Protein AF-A0A3A8G9S7-F1 (afdb_monomer)

pLDDT: mean 78.26, std 18.34, range [28.14, 97.19]

Secondary structure (DSSP, 8-state):
-HHHHHHHHHHHHHHHHHHIIIII--TTSSS--HHHHHHHHHHHHHHHHHHHHHHHHH-TTPPBTTB--PPBTTB-HHHHHHHHHHHHHHHHHHHHHHHHHHHHHHHHHHHHHHHHHHH-HHHHHHHHHHHHHHHHHHHHH---TT------HHHHHHS-HHHHHHHHHHHHHHHHHHHHHHTTSS-HHHHHHHHHHHHHHHHHHHHHHHHHHHHHT-TTTTHHHHHHHH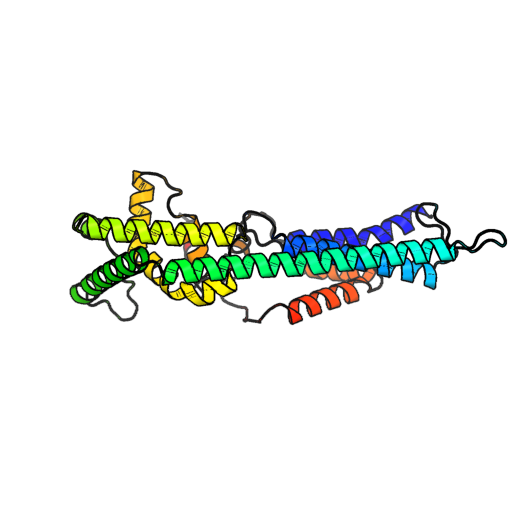HH-TTTTTTBTTHHHHTT-S-------HHHHHHHHHHHHHHTTTHHHHHHHHHHHHHHHH-------B--HHHHHHHHTT--

Solvent-accessible surface area (backbone atoms only — not comparable to full-atom values): 17605 Å² total; per-residue (Å²): 122,68,66,64,60,56,53,61,67,48,48,63,56,55,50,53,51,51,47,41,65,72,67,68,54,55,38,65,32,82,50,84,50,66,57,55,54,44,48,52,52,48,52,54,50,50,50,52,54,50,50,53,52,51,38,61,75,76,38,48,92,52,63,58,94,86,44,66,61,62,67,48,104,88,44,72,42,60,56,58,53,54,51,51,53,51,51,51,53,52,52,47,53,52,49,51,51,51,33,54,48,53,52,52,50,23,44,50,49,32,53,49,53,52,50,52,51,72,70,28,65,68,51,48,55,28,50,53,48,50,52,49,53,51,50,54,53,45,69,74,63,60,65,58,98,87,54,82,69,60,48,47,61,67,61,54,68,71,44,54,70,74,51,49,50,22,52,52,50,51,53,52,51,48,26,50,51,28,48,32,34,28,64,60,54,27,38,56,69,65,48,45,77,73,37,44,68,60,51,52,51,50,49,55,24,41,42,53,46,49,54,51,48,21,73,74,75,39,78,66,58,61,46,47,30,51,54,44,44,62,72,66,40,68,89,56,42,71,38,10,70,69,50,58,52,58,62,35,50,63,92,66,92,64,88,74,49,68,65,58,52,53,49,49,51,53,50,46,23,65,74,47,74,45,52,47,52,53,53,48,48,52,50,50,49,53,46,58,77,70,50,89,88,83,82,90,84,44,75,32,72,71,70,55,57,65,61,67,77,74,74,126

Structure (mmCIF, N/CA/C/O backbone):
data_AF-A0A3A8G9S7-F1
#
_entry.id   AF-A0A3A8G9S7-F1
#
loop_
_atom_site.group_PDB
_atom_site.id
_atom_site.type_symbol
_atom_site.label_atom_id
_atom_site.label_alt_id
_atom_site.label_comp_id
_atom_site.label_asym_id
_atom_site.label_entity_id
_atom_site.label_seq_id
_atom_site.pdbx_PDB_ins_code
_atom_site.Cartn_x
_atom_site.Cartn_y
_atom_site.Cartn_z
_atom_site.occupancy
_atom_site.B_iso_or_equiv
_atom_site.auth_seq_id
_atom_site.auth_comp_id
_atom_site.auth_asym_id
_atom_site.auth_atom_id
_atom_site.pdbx_PDB_model_num
ATOM 1 N N . MET A 1 1 ? 18.990 -15.876 -40.371 1.00 52.88 1 MET A N 1
ATOM 2 C CA . MET A 1 1 ? 19.741 -15.553 -39.131 1.00 52.88 1 MET A CA 1
ATOM 3 C C . MET A 1 1 ? 19.344 -14.226 -38.463 1.00 52.88 1 MET A C 1
ATOM 5 O O . MET A 1 1 ? 19.599 -14.102 -37.273 1.00 52.88 1 MET A O 1
ATOM 9 N N . SER A 1 2 ? 18.710 -13.261 -39.154 1.00 61.75 2 SER A N 1
ATOM 10 C CA . SER A 1 2 ? 18.324 -11.956 -38.566 1.00 61.75 2 SER A CA 1
ATOM 11 C C . SER A 1 2 ? 17.279 -12.060 -37.434 1.00 61.75 2 SER A C 1
ATOM 13 O O . SER A 1 2 ? 17.487 -11.523 -36.351 1.00 61.75 2 SER A O 1
ATOM 15 N N . PHE A 1 3 ? 16.225 -12.866 -37.618 1.00 66.81 3 PHE A N 1
ATOM 16 C CA . PHE A 1 3 ? 15.117 -12.970 -36.655 1.00 66.81 3 PHE A CA 1
ATOM 17 C C . PHE A 1 3 ? 15.523 -13.434 -35.250 1.00 66.81 3 PHE A C 1
ATOM 19 O O . PHE A 1 3 ? 15.037 -12.893 -34.263 1.00 66.81 3 PHE A O 1
ATOM 26 N N . ILE A 1 4 ? 16.450 -14.394 -35.139 1.00 75.00 4 ILE A N 1
ATOM 27 C CA . ILE A 1 4 ? 16.925 -14.899 -33.839 1.00 75.00 4 ILE A CA 1
ATOM 28 C C . ILE A 1 4 ? 17.560 -13.763 -33.024 1.00 75.00 4 ILE A C 1
ATOM 30 O O . ILE A 1 4 ? 17.267 -13.625 -31.841 1.00 75.00 4 ILE A O 1
ATOM 34 N N . LYS A 1 5 ? 18.355 -12.896 -33.666 1.00 71.06 5 LYS A N 1
ATOM 35 C CA . LYS A 1 5 ? 18.983 -11.733 -33.017 1.00 71.06 5 LYS A CA 1
ATOM 36 C C . LYS A 1 5 ? 17.946 -10.707 -32.549 1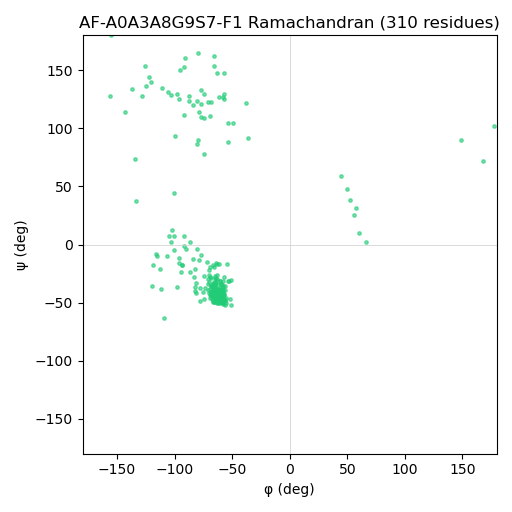.00 71.06 5 LYS A C 1
ATOM 38 O O . LYS A 1 5 ? 18.119 -10.105 -31.495 1.00 71.06 5 LYS A O 1
ATOM 43 N N . THR A 1 6 ? 16.842 -10.551 -33.280 1.00 71.62 6 THR A N 1
ATOM 44 C CA . THR A 1 6 ? 15.716 -9.704 -32.858 1.00 71.62 6 THR A CA 1
ATOM 45 C C . THR A 1 6 ? 15.025 -10.252 -31.606 1.00 71.62 6 THR A C 1
ATOM 47 O O . THR A 1 6 ? 14.702 -9.478 -30.710 1.00 71.62 6 THR A O 1
ATOM 50 N N . TYR A 1 7 ? 14.857 -11.575 -31.484 1.00 76.94 7 TYR A N 1
ATOM 51 C CA . TYR A 1 7 ? 14.274 -12.178 -30.278 1.00 76.94 7 TYR A CA 1
ATOM 52 C C . TYR A 1 7 ? 15.143 -11.979 -29.030 1.00 76.94 7 TYR A C 1
ATOM 54 O O . TYR A 1 7 ? 14.600 -11.754 -27.949 1.00 76.94 7 TYR A O 1
ATOM 62 N N . PHE A 1 8 ? 16.473 -11.972 -29.168 1.00 76.06 8 PHE A N 1
ATOM 63 C CA . PHE A 1 8 ? 17.377 -11.685 -28.047 1.00 76.06 8 PHE A CA 1
ATOM 64 C C . PHE A 1 8 ? 17.166 -10.287 -27.441 1.00 76.06 8 PHE A C 1
ATOM 66 O O . PHE A 1 8 ? 17.297 -10.137 -26.228 1.00 76.06 8 PHE A O 1
ATOM 73 N N . LEU A 1 9 ? 16.758 -9.286 -28.233 1.00 76.50 9 LEU A N 1
ATOM 74 C CA . LEU A 1 9 ? 16.444 -7.946 -27.718 1.00 76.50 9 LEU A CA 1
ATOM 75 C C . LEU A 1 9 ? 15.162 -7.895 -26.882 1.00 76.50 9 LEU A C 1
ATOM 77 O O . LEU A 1 9 ? 15.006 -6.985 -26.076 1.00 76.50 9 LEU A O 1
ATOM 81 N N . ILE A 1 10 ? 14.244 -8.850 -27.050 1.00 81.94 10 ILE A N 1
ATOM 82 C CA . ILE A 1 10 ? 12.955 -8.871 -26.342 1.00 81.94 10 ILE A CA 1
ATOM 83 C C . ILE A 1 10 ? 13.104 -9.485 -24.941 1.00 81.94 10 ILE A C 1
ATOM 85 O O . ILE A 1 10 ? 12.375 -9.125 -24.014 1.00 81.94 10 ILE A O 1
ATOM 89 N N . ILE A 1 11 ? 14.078 -10.379 -24.757 1.00 81.88 11 ILE A N 1
ATOM 90 C CA . ILE A 1 11 ? 14.289 -11.130 -23.511 1.00 81.88 11 ILE A CA 1
ATOM 91 C C . ILE A 1 11 ? 14.455 -10.222 -22.280 1.00 81.88 11 ILE A C 1
ATOM 93 O O . ILE A 1 11 ? 13.770 -10.480 -21.286 1.00 81.88 11 ILE A O 1
ATOM 97 N N . PRO A 1 12 ? 15.263 -9.141 -22.300 1.00 82.56 12 PRO A N 1
ATOM 98 C CA . PRO A 1 12 ? 15.376 -8.233 -21.156 1.00 82.56 12 PRO A CA 1
ATOM 99 C C . PRO A 1 12 ? 14.028 -7.641 -20.722 1.00 82.56 12 PRO A C 1
ATOM 101 O O . PRO A 1 12 ? 13.735 -7.582 -19.528 1.00 82.56 12 PRO A O 1
ATOM 104 N N . TYR A 1 13 ? 13.162 -7.287 -21.677 1.00 87.25 13 TYR A N 1
ATOM 105 C CA . TYR A 1 13 ? 11.836 -6.729 -21.398 1.00 87.25 13 TYR A CA 1
ATOM 106 C C . TYR A 1 13 ? 10.917 -7.753 -20.737 1.00 87.25 13 TYR A C 1
ATOM 108 O O . TYR A 1 13 ? 10.324 -7.459 -19.699 1.00 87.25 13 TYR A O 1
ATOM 116 N N . ILE A 1 14 ? 10.835 -8.968 -21.295 1.00 87.69 14 ILE A N 1
ATOM 117 C CA . ILE A 1 14 ? 10.048 -10.063 -20.706 1.00 87.69 14 ILE A CA 1
ATOM 118 C C . ILE A 1 14 ? 10.535 -10.348 -19.285 1.00 87.69 14 ILE A C 1
ATOM 120 O O . ILE A 1 14 ? 9.724 -10.540 -18.382 1.00 87.69 14 ILE A O 1
ATOM 124 N N . THR A 1 15 ? 11.850 -10.320 -19.070 1.00 83.44 15 THR A N 1
ATOM 125 C CA . THR A 1 15 ? 12.449 -10.638 -17.772 1.00 83.44 15 THR A CA 1
ATOM 126 C C . THR A 1 15 ? 12.130 -9.569 -16.727 1.00 83.44 15 THR A C 1
ATOM 128 O O . THR A 1 15 ? 11.737 -9.908 -15.613 1.00 83.44 15 THR A O 1
ATOM 131 N N . VAL A 1 16 ? 12.212 -8.280 -17.076 1.00 84.50 16 VAL A N 1
ATOM 132 C CA . VAL A 1 16 ? 11.811 -7.183 -16.175 1.00 84.50 16 VAL A CA 1
ATOM 133 C C . VAL A 1 16 ? 10.313 -7.221 -15.874 1.00 84.50 16 VAL A C 1
ATOM 135 O O . VAL A 1 16 ? 9.920 -7.037 -14.722 1.00 84.50 16 VAL A O 1
ATOM 138 N N . ILE A 1 17 ? 9.473 -7.506 -16.872 1.00 88.25 17 ILE A N 1
ATOM 139 C CA . ILE A 1 17 ? 8.027 -7.660 -16.670 1.00 88.25 17 ILE A CA 1
ATOM 140 C C . ILE A 1 17 ? 7.754 -8.832 -15.717 1.00 88.25 17 ILE A C 1
ATOM 142 O O . ILE A 1 17 ? 7.069 -8.653 -14.710 1.00 88.25 17 ILE A O 1
ATOM 146 N N . ALA A 1 18 ? 8.336 -10.005 -15.975 1.00 84.88 18 ALA A N 1
ATOM 147 C CA . ALA A 1 18 ? 8.190 -11.182 -15.122 1.00 84.88 18 ALA A CA 1
ATOM 148 C C . ALA A 1 18 ? 8.674 -10.912 -13.689 1.00 84.88 18 ALA A C 1
ATOM 150 O O . ALA A 1 18 ? 7.965 -11.223 -12.732 1.00 84.88 18 ALA A O 1
ATOM 151 N N . TYR A 1 19 ? 9.831 -10.258 -13.535 1.00 82.69 19 TYR A N 1
ATOM 152 C CA . TYR A 1 19 ? 10.357 -9.841 -12.236 1.00 82.69 19 TYR A CA 1
ATOM 153 C C . TYR A 1 19 ? 9.363 -8.951 -11.486 1.00 82.69 19 TYR A C 1
ATOM 155 O O . TYR A 1 19 ? 9.065 -9.172 -10.313 1.00 82.69 19 TYR A O 1
ATOM 163 N N . PHE A 1 20 ? 8.796 -7.962 -12.167 1.00 82.00 20 PHE A N 1
ATOM 164 C CA . PHE A 1 20 ? 7.878 -7.021 -11.553 1.00 82.00 20 PHE A CA 1
ATOM 165 C C . PHE A 1 20 ? 6.575 -7.689 -11.091 1.00 82.00 20 PHE A C 1
ATOM 167 O O . PHE A 1 20 ? 6.114 -7.442 -9.974 1.00 82.00 20 PHE A O 1
ATOM 174 N N . PHE A 1 21 ? 6.010 -8.576 -11.914 1.00 81.12 21 PHE A N 1
ATOM 175 C CA . PHE A 1 21 ? 4.800 -9.323 -11.569 1.00 81.12 21 PHE A CA 1
ATOM 176 C C . PHE A 1 21 ? 5.025 -10.350 -10.451 1.00 81.12 21 PHE A C 1
ATOM 178 O O . PHE A 1 21 ? 4.138 -10.513 -9.617 1.00 81.12 21 PHE A O 1
ATOM 185 N N . ALA A 1 22 ? 6.191 -11.002 -10.398 1.00 76.56 22 ALA A N 1
ATOM 186 C CA . ALA A 1 22 ? 6.499 -12.015 -9.385 1.00 76.56 22 ALA A CA 1
ATOM 187 C C . ALA A 1 22 ? 6.969 -11.423 -8.038 1.00 76.56 22 ALA A C 1
ATOM 189 O O . ALA A 1 22 ? 6.647 -11.946 -6.964 1.00 76.56 22 ALA A O 1
ATOM 190 N N . TYR A 1 23 ? 7.739 -10.331 -8.070 1.00 72.56 23 TYR A N 1
ATOM 191 C CA . TYR A 1 23 ? 8.428 -9.821 -6.880 1.00 72.56 23 TYR A CA 1
ATOM 192 C C . TYR A 1 23 ? 7.902 -8.481 -6.374 1.00 72.56 23 TYR A C 1
ATOM 194 O O . TYR A 1 23 ? 7.825 -8.306 -5.161 1.00 72.56 23 TYR A O 1
ATOM 202 N N . LYS A 1 24 ? 7.528 -7.545 -7.257 1.00 73.62 24 LYS A N 1
ATOM 203 C CA . LYS A 1 24 ? 7.111 -6.188 -6.848 1.00 73.62 24 LYS A CA 1
ATOM 204 C C . LYS A 1 24 ? 5.609 -6.021 -6.659 1.00 73.62 24 LYS A C 1
ATOM 206 O O . LYS A 1 24 ? 5.187 -5.054 -6.021 1.00 73.62 24 LYS A O 1
ATOM 211 N N . ARG A 1 25 ? 4.802 -6.937 -7.194 1.00 75.44 25 ARG A N 1
ATOM 212 C CA . ARG A 1 25 ? 3.360 -6.953 -6.956 1.00 75.44 25 ARG A CA 1
ATOM 213 C C . ARG A 1 25 ? 3.086 -7.330 -5.499 1.00 75.44 25 ARG A C 1
ATOM 215 O O . ARG A 1 25 ? 3.295 -8.465 -5.085 1.00 75.44 25 ARG A O 1
ATOM 222 N N . ASP A 1 26 ? 2.604 -6.356 -4.742 1.00 77.81 26 ASP A N 1
ATOM 223 C CA . ASP A 1 26 ? 2.080 -6.559 -3.397 1.00 77.81 26 ASP A CA 1
ATOM 224 C C . ASP A 1 26 ? 0.572 -6.805 -3.505 1.00 77.81 26 ASP A C 1
ATOM 226 O O . ASP A 1 26 ? -0.176 -5.906 -3.897 1.00 77.81 26 ASP A O 1
ATOM 230 N N . ASN A 1 27 ? 0.131 -8.029 -3.209 1.00 78.62 27 ASN A N 1
ATOM 231 C CA . ASN A 1 27 ? -1.275 -8.393 -3.369 1.00 78.62 27 ASN A CA 1
ATOM 232 C C . ASN A 1 27 ? -2.172 -7.937 -2.208 1.00 78.62 27 ASN A C 1
ATOM 234 O O . ASN A 1 27 ? -3.394 -8.080 -2.281 1.00 78.62 27 ASN A O 1
ATOM 238 N N . PHE A 1 28 ? -1.610 -7.346 -1.152 1.00 84.00 28 PHE A N 1
ATOM 239 C CA . PHE A 1 28 ? -2.429 -6.625 -0.184 1.00 84.00 28 PHE A CA 1
ATOM 240 C C . PHE A 1 28 ? -3.201 -5.486 -0.858 1.00 84.00 28 PHE A C 1
ATOM 242 O O . PHE A 1 28 ? -4.380 -5.268 -0.558 1.00 84.00 28 PHE A O 1
ATOM 249 N N . PHE A 1 29 ? -2.557 -4.790 -1.799 1.00 85.25 29 PHE A N 1
ATOM 250 C CA . PHE A 1 29 ? -3.205 -3.753 -2.585 1.00 85.25 29 PHE A CA 1
ATOM 251 C C . PHE A 1 29 ? -4.133 -4.383 -3.624 1.00 85.25 29 PHE A C 1
ATOM 253 O O . PHE A 1 29 ? -3.740 -5.256 -4.396 1.00 85.25 29 PHE A O 1
ATOM 260 N N . LEU A 1 30 ? -5.376 -3.903 -3.672 1.00 84.94 30 LEU A N 1
ATOM 261 C CA . LEU A 1 30 ? -6.390 -4.411 -4.604 1.00 84.94 30 LEU A CA 1
ATOM 262 C C . LEU A 1 30 ? -6.069 -4.040 -6.057 1.00 84.94 30 LEU A C 1
ATOM 2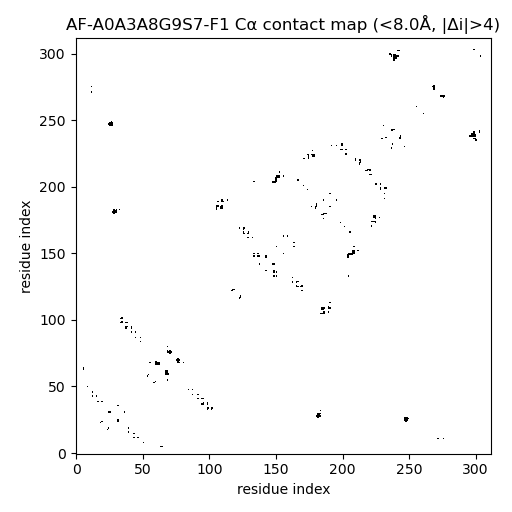64 O O . LEU A 1 30 ? -6.427 -4.757 -6.989 1.00 84.94 30 LEU A O 1
ATOM 268 N N . LYS A 1 31 ? -5.365 -2.921 -6.245 1.00 86.69 31 LYS A N 1
ATOM 269 C CA . LYS A 1 31 ? -4.882 -2.434 -7.535 1.00 86.69 31 LYS A CA 1
ATOM 270 C C . LYS A 1 31 ? -3.367 -2.278 -7.481 1.00 86.69 31 LYS A C 1
ATOM 272 O O . LYS A 1 31 ? -2.817 -1.846 -6.470 1.00 86.69 31 LYS A O 1
ATOM 277 N N . ILE A 1 32 ? -2.693 -2.571 -8.594 1.00 84.31 32 ILE A N 1
ATOM 278 C CA . ILE A 1 32 ? -1.261 -2.287 -8.728 1.00 84.31 32 ILE A CA 1
ATOM 279 C C . ILE A 1 32 ? -1.050 -0.783 -8.522 1.00 84.31 32 ILE A C 1
ATOM 281 O O . ILE A 1 32 ? -1.684 0.039 -9.184 1.00 84.31 32 ILE A O 1
ATOM 285 N N . ARG A 1 33 ? -0.147 -0.432 -7.604 1.00 86.06 33 ARG A N 1
ATOM 286 C CA . ARG A 1 33 ? 0.177 0.959 -7.278 1.00 86.06 33 ARG A CA 1
ATOM 287 C C . ARG A 1 33 ? 0.637 1.706 -8.532 1.00 86.06 33 ARG A C 1
ATOM 289 O O . ARG A 1 33 ? 1.605 1.295 -9.177 1.00 86.06 33 ARG A O 1
ATOM 296 N N . SER A 1 34 ? -0.009 2.827 -8.847 1.00 89.06 34 SER A N 1
ATOM 297 C CA . SER A 1 34 ? 0.290 3.617 -10.052 1.00 89.06 34 SER A CA 1
ATOM 298 C C . SER A 1 34 ? 1.752 4.081 -10.099 1.00 89.06 34 SER A C 1
ATOM 300 O O . SER A 1 34 ? 2.380 4.058 -11.152 1.00 89.06 34 SER A O 1
ATOM 302 N N . SER A 1 35 ? 2.340 4.428 -8.949 1.00 86.56 35 SER A N 1
ATOM 303 C CA . SER A 1 35 ? 3.758 4.814 -8.843 1.00 86.56 35 SER A CA 1
ATOM 304 C C . SER A 1 35 ? 4.724 3.687 -9.226 1.00 86.56 35 SER A C 1
ATOM 306 O O . SER A 1 35 ? 5.824 3.947 -9.720 1.00 86.56 35 SER A O 1
ATOM 308 N N . VAL A 1 36 ? 4.311 2.439 -9.005 1.00 86.81 36 VAL A N 1
ATOM 309 C CA . VAL A 1 36 ? 5.076 1.230 -9.309 1.00 86.81 36 VAL A CA 1
ATOM 310 C C . VAL A 1 36 ? 4.908 0.919 -10.804 1.00 86.81 36 VAL A C 1
ATOM 312 O O . VAL A 1 36 ? 5.903 0.666 -11.477 1.00 86.81 36 VAL A O 1
ATOM 315 N N . GLN A 1 37 ? 3.700 1.054 -11.369 1.00 90.94 37 GLN A N 1
ATOM 316 C CA . GLN A 1 37 ? 3.471 0.935 -12.822 1.00 90.94 37 GLN A CA 1
ATOM 317 C C . GLN A 1 37 ? 4.297 1.945 -13.632 1.00 90.94 37 GLN A C 1
ATOM 319 O O . GLN A 1 37 ? 4.942 1.571 -14.608 1.00 90.94 37 GLN A O 1
ATOM 324 N N . LEU A 1 38 ? 4.333 3.213 -13.209 1.00 90.69 38 LEU A N 1
ATOM 325 C CA . LEU A 1 38 ? 5.152 4.233 -13.871 1.00 90.69 38 LEU A CA 1
ATOM 326 C C . LEU A 1 38 ? 6.650 3.938 -13.750 1.00 90.69 38 LEU A C 1
ATOM 328 O O . LEU A 1 38 ? 7.391 4.186 -14.695 1.00 90.69 38 LEU A O 1
ATOM 332 N N . LEU A 1 39 ? 7.099 3.368 -12.625 1.00 88.88 39 LEU A N 1
ATOM 333 C CA . LEU A 1 39 ? 8.485 2.920 -12.472 1.00 88.88 39 LEU A CA 1
ATOM 334 C C . LEU A 1 39 ? 8.827 1.798 -13.463 1.00 88.88 39 LEU A C 1
ATOM 336 O O . LEU A 1 39 ? 9.890 1.847 -14.074 1.00 88.88 39 LEU A O 1
ATOM 340 N N . LEU A 1 40 ? 7.929 0.825 -13.658 1.00 90.12 40 LEU A N 1
ATOM 341 C CA . LEU A 1 40 ? 8.108 -0.221 -14.667 1.00 90.12 40 LEU A CA 1
ATOM 342 C C . LEU A 1 40 ? 8.272 0.391 -16.062 1.00 90.12 40 LEU A C 1
ATOM 344 O O . LEU A 1 40 ? 9.229 0.065 -16.756 1.00 90.12 40 LEU A O 1
ATOM 348 N N . ILE A 1 41 ? 7.385 1.310 -16.453 1.00 92.88 41 ILE A N 1
ATOM 349 C CA . ILE A 1 41 ? 7.463 1.977 -17.762 1.00 92.88 41 ILE A CA 1
ATOM 350 C C . ILE A 1 41 ? 8.779 2.751 -17.904 1.00 92.88 41 ILE A C 1
ATOM 352 O O . ILE A 1 41 ? 9.426 2.675 -18.944 1.00 92.88 41 ILE A O 1
ATOM 356 N N . LEU A 1 42 ? 9.212 3.447 -16.853 1.00 90.94 42 LEU A N 1
ATOM 357 C CA . LEU A 1 42 ? 10.461 4.207 -16.842 1.00 90.94 42 LEU A CA 1
ATOM 358 C C . LEU A 1 42 ? 11.689 3.295 -17.004 1.00 90.94 42 LEU A C 1
ATOM 360 O O . LEU A 1 42 ? 12.592 3.619 -17.773 1.00 90.94 42 LEU A O 1
ATOM 364 N N . ILE A 1 43 ? 11.695 2.123 -16.361 1.00 88.88 43 ILE A N 1
ATOM 365 C CA . ILE A 1 43 ? 12.747 1.109 -16.536 1.00 88.88 43 ILE A CA 1
ATOM 366 C C . ILE A 1 43 ? 12.719 0.526 -17.959 1.00 88.88 43 ILE A C 1
ATOM 368 O O . ILE A 1 43 ? 13.774 0.380 -18.575 1.00 88.88 43 ILE A O 1
ATOM 372 N N . LEU A 1 44 ? 11.536 0.237 -18.515 1.00 91.06 44 LEU A N 1
ATOM 373 C CA . LEU A 1 44 ? 11.398 -0.258 -19.892 1.00 91.06 44 LEU A CA 1
ATOM 374 C C . LEU A 1 44 ? 11.895 0.774 -20.916 1.00 91.06 44 LEU A C 1
ATOM 376 O O . LEU A 1 44 ? 12.613 0.411 -21.845 1.00 91.06 44 LEU A O 1
ATOM 380 N N . LEU A 1 45 ? 11.577 2.058 -20.728 1.00 91.44 45 LEU A N 1
ATOM 381 C CA . LEU A 1 45 ? 12.091 3.144 -21.568 1.00 91.44 45 LEU A CA 1
ATOM 382 C C . LEU A 1 45 ? 13.604 3.312 -21.428 1.00 91.44 45 LEU A C 1
ATOM 384 O O . LEU A 1 45 ? 14.283 3.472 -22.440 1.00 91.44 45 LEU A O 1
ATOM 388 N N . GLY A 1 46 ? 14.133 3.232 -20.204 1.00 88.44 46 GLY A N 1
ATOM 389 C CA . GLY A 1 46 ? 15.574 3.252 -19.951 1.00 88.44 46 GLY A CA 1
ATOM 390 C C . GLY A 1 46 ? 16.298 2.122 -20.684 1.00 88.44 46 GLY A C 1
ATOM 391 O O . GLY A 1 46 ? 17.287 2.371 -21.366 1.00 88.44 46 GLY A O 1
ATOM 392 N N . MET A 1 47 ? 15.756 0.901 -20.644 1.00 88.44 47 MET A N 1
ATOM 393 C CA . MET A 1 47 ? 16.293 -0.226 -21.414 1.00 88.44 47 MET A CA 1
ATOM 394 C C . MET A 1 47 ? 16.230 0.016 -22.923 1.00 88.44 47 MET A C 1
ATOM 396 O O . MET A 1 47 ? 17.208 -0.253 -23.613 1.00 88.44 47 MET A O 1
ATOM 400 N N . THR A 1 48 ? 15.129 0.562 -23.447 1.00 88.88 48 THR A N 1
ATOM 401 C CA . THR A 1 48 ? 15.029 0.930 -24.872 1.00 88.88 48 THR A CA 1
ATOM 402 C C . THR A 1 48 ? 16.081 1.954 -25.266 1.00 88.88 48 THR A C 1
ATOM 404 O O . THR A 1 48 ? 16.747 1.782 -26.283 1.00 88.88 48 THR A O 1
ATOM 407 N N . PHE A 1 49 ? 16.282 2.978 -24.441 1.00 88.12 49 PHE A N 1
ATOM 408 C CA . PHE A 1 49 ? 17.307 3.987 -24.663 1.00 88.12 49 PHE A CA 1
ATOM 409 C C . PHE A 1 49 ? 18.711 3.364 -24.702 1.00 88.12 49 PHE A C 1
ATOM 411 O O . PHE A 1 49 ? 19.452 3.569 -25.663 1.00 88.12 49 PHE A O 1
ATOM 418 N N . THR A 1 50 ? 19.060 2.534 -23.713 1.00 84.94 50 THR A N 1
ATOM 419 C CA . THR A 1 50 ? 20.353 1.835 -23.669 1.00 84.94 50 THR A CA 1
ATOM 420 C C . THR A 1 50 ? 20.536 0.884 -24.852 1.00 84.94 50 THR A C 1
ATOM 422 O O . THR A 1 50 ? 21.605 0.874 -25.456 1.00 84.94 50 THR A O 1
ATOM 425 N N . ASN A 1 51 ? 19.505 0.128 -25.233 1.00 85.06 51 ASN A N 1
ATOM 426 C CA . ASN A 1 51 ? 19.564 -0.791 -26.370 1.00 85.06 51 ASN A CA 1
ATOM 427 C C . ASN A 1 51 ? 19.828 -0.056 -27.692 1.00 85.06 51 ASN A C 1
ATOM 429 O O . ASN A 1 51 ? 20.627 -0.535 -28.494 1.00 85.06 51 ASN A O 1
ATOM 433 N N . ILE A 1 52 ? 19.220 1.118 -27.908 1.00 84.81 52 ILE A N 1
ATOM 434 C CA . ILE A 1 52 ? 19.483 1.941 -29.102 1.00 84.81 52 ILE A CA 1
ATOM 435 C C . ILE A 1 52 ? 20.945 2.408 -29.129 1.00 84.81 52 ILE A C 1
ATOM 437 O O . ILE A 1 52 ? 21.588 2.347 -30.177 1.00 84.81 52 ILE A O 1
ATOM 441 N N . LEU A 1 53 ? 21.496 2.831 -27.987 1.00 84.56 53 LEU A N 1
ATOM 442 C CA . LEU A 1 53 ? 22.901 3.246 -27.900 1.00 84.56 53 LEU A CA 1
ATOM 443 C C . LEU A 1 53 ? 23.868 2.087 -28.163 1.00 84.56 53 LEU A C 1
ATOM 445 O O . LEU A 1 53 ? 24.826 2.249 -28.915 1.00 84.56 53 LEU A O 1
ATOM 449 N N . VAL A 1 54 ? 23.603 0.912 -27.586 1.00 83.44 54 VAL A N 1
ATOM 450 C CA . VAL A 1 54 ? 24.408 -0.299 -27.814 1.00 83.44 54 VAL A CA 1
ATOM 451 C C . VAL A 1 54 ? 24.339 -0.729 -29.279 1.00 83.44 54 VAL A C 1
ATOM 453 O O . VAL A 1 54 ? 25.370 -1.058 -29.864 1.00 83.44 54 VAL A O 1
ATOM 456 N N . TRP A 1 55 ? 23.152 -0.680 -29.893 1.00 81.62 55 TRP A N 1
ATOM 457 C CA . TRP A 1 55 ? 22.991 -0.959 -31.318 1.00 81.62 55 TRP A CA 1
ATOM 458 C C . TRP A 1 55 ? 23.854 -0.015 -32.159 1.00 81.62 55 TRP A C 1
ATOM 460 O O . TRP A 1 55 ? 24.656 -0.491 -32.963 1.00 81.62 55 TRP A O 1
ATOM 470 N N . LYS A 1 56 ? 23.775 1.300 -31.919 1.00 82.56 56 LYS A N 1
ATOM 471 C CA . LYS A 1 56 ? 24.586 2.280 -32.653 1.00 82.56 56 LYS A CA 1
ATOM 472 C C . LYS A 1 56 ? 26.092 2.071 -32.456 1.00 82.56 56 LYS A C 1
ATOM 474 O O . LYS A 1 56 ? 26.838 2.263 -33.407 1.00 82.56 56 LYS A O 1
ATOM 479 N N . ALA A 1 57 ? 26.535 1.704 -31.254 1.00 82.56 57 ALA A N 1
ATOM 480 C CA . ALA A 1 57 ? 27.957 1.594 -30.927 1.00 82.56 57 ALA A CA 1
ATOM 481 C C . ALA A 1 57 ? 28.627 0.317 -31.465 1.00 82.56 57 ALA A C 1
ATOM 483 O O . ALA A 1 57 ? 29.785 0.370 -31.868 1.00 82.56 57 ALA A O 1
ATOM 484 N N . PHE A 1 58 ? 27.929 -0.823 -31.450 1.00 81.69 58 PHE A N 1
ATOM 485 C CA . PHE A 1 58 ? 28.545 -2.134 -31.715 1.00 81.69 58 PHE A CA 1
ATOM 486 C C . PHE A 1 58 ? 27.982 -2.867 -32.934 1.00 81.69 58 PHE A C 1
ATOM 488 O O . PHE A 1 58 ? 28.606 -3.806 -33.422 1.00 81.69 58 PHE A O 1
ATOM 495 N N . PHE A 1 59 ? 26.799 -2.483 -33.418 1.00 80.31 59 PHE A N 1
ATOM 496 C CA . PHE A 1 59 ? 26.055 -3.245 -34.423 1.00 80.31 59 PHE A CA 1
ATOM 497 C C . PHE A 1 59 ? 25.536 -2.347 -35.556 1.00 80.31 59 PHE A C 1
ATOM 499 O O . PHE A 1 59 ? 24.438 -2.564 -36.063 1.00 80.31 59 PHE A O 1
ATOM 506 N N . GLU A 1 60 ? 26.322 -1.346 -35.958 1.00 76.31 60 GLU A N 1
ATOM 507 C CA . GLU A 1 60 ? 25.945 -0.373 -36.994 1.00 76.31 60 GLU A CA 1
ATOM 508 C C . GLU A 1 60 ? 25.599 -1.022 -38.345 1.00 76.31 60 GLU A C 1
ATOM 510 O O . GLU A 1 60 ? 24.721 -0.541 -39.051 1.00 76.31 60 GLU A O 1
ATOM 515 N N . GLU A 1 61 ? 26.230 -2.150 -38.676 1.00 78.88 61 GLU A N 1
ATOM 516 C CA . GLU A 1 61 ? 25.983 -2.909 -39.911 1.00 78.88 61 GLU A CA 1
ATOM 517 C C . GLU A 1 61 ? 24.689 -3.742 -39.884 1.00 78.88 61 GLU A C 1
ATOM 519 O O . GLU A 1 61 ? 24.291 -4.320 -40.896 1.00 78.88 61 GLU A O 1
ATOM 524 N N . TYR A 1 62 ? 24.027 -3.848 -38.729 1.00 77.19 62 TYR A N 1
ATOM 525 C CA . TYR A 1 62 ? 22.824 -4.658 -38.579 1.00 77.19 62 TYR A CA 1
ATOM 526 C C . TYR A 1 62 ? 21.560 -3.818 -38.692 1.00 77.19 62 TYR A C 1
ATOM 528 O O . TYR A 1 62 ? 21.356 -2.859 -37.950 1.00 77.19 62 TYR A O 1
ATOM 536 N N . THR A 1 63 ? 20.642 -4.274 -39.540 1.00 73.19 63 THR A N 1
ATOM 537 C CA . THR A 1 63 ? 19.283 -3.740 -39.605 1.00 73.19 63 THR A CA 1
ATOM 538 C C . THR A 1 63 ? 18.402 -4.400 -38.545 1.00 73.19 63 THR A C 1
ATOM 540 O O . THR A 1 63 ? 18.189 -5.617 -38.590 1.00 73.19 63 THR A O 1
ATOM 543 N N . PHE A 1 64 ? 17.839 -3.624 -37.621 1.00 69.44 64 PHE A N 1
ATOM 544 C CA . PHE A 1 64 ? 16.834 -4.113 -36.673 1.00 69.44 64 PHE A CA 1
ATOM 545 C C . PHE A 1 64 ? 15.446 -3.648 -37.100 1.00 69.44 64 PHE A C 1
ATOM 547 O O . PHE A 1 64 ? 15.240 -2.468 -37.346 1.00 69.44 64 PHE A O 1
ATOM 554 N N . LEU A 1 65 ? 14.478 -4.572 -37.187 1.00 66.88 65 LEU A N 1
ATOM 555 C CA . LEU A 1 65 ? 13.100 -4.269 -37.614 1.00 66.88 65 LEU A CA 1
ATOM 556 C C . LEU A 1 65 ? 13.035 -3.503 -38.954 1.00 66.88 65 LEU A C 1
ATOM 558 O O . LEU A 1 65 ? 12.227 -2.593 -39.107 1.00 66.88 65 LEU A O 1
ATOM 562 N N . ASN A 1 66 ? 13.905 -3.849 -39.912 1.00 66.94 66 ASN A N 1
ATOM 563 C CA . ASN A 1 66 ? 14.091 -3.128 -41.184 1.00 66.94 66 ASN A CA 1
ATOM 564 C C . ASN A 1 66 ? 14.530 -1.655 -41.060 1.00 66.94 66 ASN A C 1
ATOM 566 O O . ASN A 1 66 ? 14.588 -0.956 -42.070 1.00 66.94 66 ASN A O 1
ATOM 570 N N . PHE A 1 67 ? 14.898 -1.185 -39.868 1.00 70.50 67 PHE A N 1
ATOM 571 C CA . PHE A 1 67 ? 15.591 0.084 -39.703 1.00 70.50 67 PHE A CA 1
ATOM 572 C C . PHE A 1 67 ? 17.095 -0.125 -39.828 1.00 70.50 67 PHE A C 1
ATOM 574 O O . PHE A 1 67 ? 17.680 -0.972 -39.155 1.00 70.50 67 PHE A O 1
ATOM 581 N N . ASP A 1 68 ? 17.704 0.671 -40.697 1.00 71.12 68 ASP A N 1
ATOM 582 C CA . ASP A 1 68 ? 19.141 0.730 -40.922 1.00 71.12 68 ASP A CA 1
ATOM 583 C C . ASP A 1 68 ? 19.683 2.069 -40.409 1.00 71.12 68 ASP A C 1
ATOM 585 O O . ASP A 1 68 ? 19.090 3.123 -40.657 1.00 71.12 68 ASP A O 1
ATOM 589 N N . ILE A 1 69 ? 20.799 2.010 -39.688 1.00 69.75 69 ILE A N 1
ATOM 590 C CA . ILE A 1 69 ? 21.466 3.155 -39.065 1.00 69.75 69 ILE A CA 1
ATOM 591 C C . ILE A 1 69 ? 22.600 3.699 -39.948 1.00 69.75 69 ILE A C 1
ATOM 593 O O . ILE A 1 69 ? 23.079 4.809 -39.691 1.00 69.75 69 ILE A O 1
ATOM 597 N N . GLN A 1 70 ? 23.009 2.979 -40.999 1.00 68.31 70 GLN A N 1
ATOM 598 C CA . GLN A 1 70 ? 24.075 3.441 -41.880 1.00 68.31 70 GLN A CA 1
ATOM 599 C C . GLN A 1 70 ? 23.692 4.754 -42.566 1.00 68.31 70 GLN A C 1
ATOM 601 O O . GLN A 1 70 ? 22.637 4.885 -43.201 1.00 68.31 70 GLN A O 1
ATOM 606 N N . ASN A 1 71 ? 24.573 5.745 -42.427 1.00 66.31 71 ASN A N 1
ATOM 607 C CA . ASN A 1 71 ? 24.475 6.979 -43.190 1.00 66.31 71 ASN A CA 1
ATOM 608 C C . ASN A 1 71 ? 24.768 6.643 -44.656 1.00 66.31 71 ASN A C 1
ATOM 610 O O . ASN A 1 71 ? 25.821 6.100 -44.974 1.00 66.31 71 ASN A O 1
ATOM 614 N N . THR A 1 72 ? 23.829 6.957 -45.540 1.00 63.66 72 THR A N 1
ATOM 615 C CA . THR A 1 72 ? 24.048 6.904 -46.990 1.00 63.66 72 THR A CA 1
ATOM 616 C C . THR A 1 72 ? 24.435 8.308 -47.451 1.00 63.66 72 THR A C 1
ATOM 618 O O . THR A 1 72 ? 23.952 9.277 -46.865 1.00 63.66 72 THR A O 1
ATOM 621 N N . ASP A 1 73 ? 25.242 8.444 -48.508 1.00 57.47 73 ASP A N 1
ATOM 622 C CA . ASP A 1 73 ? 25.749 9.743 -49.004 1.00 57.47 73 ASP A CA 1
ATOM 623 C C . ASP A 1 73 ? 24.649 10.785 -49.309 1.00 57.47 73 ASP A C 1
ATOM 625 O O . ASP A 1 73 ? 24.916 11.981 -49.388 1.00 57.47 73 ASP A O 1
ATOM 629 N N . THR A 1 74 ? 23.390 10.351 -49.441 1.00 57.31 74 THR A N 1
ATOM 630 C CA . THR A 1 74 ? 22.219 11.201 -49.698 1.00 57.31 74 THR A CA 1
ATOM 631 C C . THR A 1 74 ? 21.282 11.397 -48.497 1.00 57.31 74 THR A C 1
ATOM 633 O O . THR A 1 74 ? 20.379 12.231 -48.579 1.00 57.31 74 THR A O 1
ATOM 636 N N . GLN A 1 75 ? 21.446 10.668 -47.382 1.00 58.00 75 GLN A N 1
ATOM 637 C CA . GLN A 1 75 ? 20.541 10.734 -46.222 1.00 58.00 75 GLN A CA 1
ATOM 638 C C . GLN A 1 75 ? 21.279 10.605 -44.878 1.00 58.00 75 GLN A C 1
ATOM 640 O O . GLN A 1 75 ? 21.754 9.532 -44.499 1.00 58.00 75 GLN A O 1
ATOM 645 N N . PHE A 1 76 ? 21.270 11.687 -44.091 1.00 58.88 76 PHE A N 1
ATOM 646 C CA . PHE A 1 76 ? 21.746 11.702 -42.702 1.00 58.88 76 PHE A CA 1
ATOM 647 C C . PHE A 1 76 ? 20.744 11.011 -41.759 1.00 58.88 76 PHE A C 1
ATOM 649 O O . PHE A 1 76 ? 20.002 11.662 -41.018 1.00 58.88 76 PHE A O 1
ATOM 656 N N . LYS A 1 77 ? 20.729 9.672 -41.745 1.00 66.12 77 LYS A N 1
ATOM 657 C CA . LYS A 1 77 ? 19.890 8.867 -40.829 1.00 66.12 77 LYS A CA 1
ATOM 658 C C . LYS A 1 77 ? 20.251 9.062 -39.347 1.00 66.12 77 LYS A C 1
ATOM 660 O O . LYS A 1 77 ? 19.436 8.786 -38.467 1.00 66.12 77 LYS A O 1
ATOM 665 N N . THR A 1 78 ? 21.425 9.631 -39.064 1.00 69.50 78 THR A N 1
ATOM 666 C CA . THR A 1 78 ? 21.842 10.051 -37.712 1.00 69.50 78 THR A CA 1
ATOM 667 C C . THR A 1 78 ? 20.875 11.069 -37.090 1.00 69.50 78 THR A C 1
ATOM 669 O O . THR A 1 78 ? 20.594 10.985 -35.895 1.00 69.50 78 THR A O 1
ATOM 672 N N . THR A 1 79 ? 20.287 11.973 -37.884 1.00 74.88 79 THR A N 1
ATOM 673 C CA . THR A 1 79 ? 19.310 12.954 -37.383 1.00 74.88 79 THR A CA 1
ATOM 674 C C . THR A 1 79 ? 18.056 12.269 -36.846 1.00 74.88 79 THR A C 1
ATOM 676 O O . THR A 1 79 ? 17.602 12.602 -35.757 1.00 74.88 79 THR A O 1
ATOM 679 N N . ALA A 1 80 ? 17.539 11.257 -37.551 1.00 78.50 80 ALA A N 1
ATOM 680 C CA . ALA A 1 80 ? 16.347 10.522 -37.130 1.00 78.50 80 ALA A CA 1
ATOM 681 C C . ALA A 1 80 ? 16.564 9.770 -35.805 1.00 78.50 80 ALA A C 1
ATOM 683 O O . ALA A 1 80 ? 15.689 9.777 -34.938 1.00 78.50 80 ALA A O 1
ATOM 684 N N . LEU A 1 81 ? 17.748 9.176 -35.614 1.00 81.56 81 LEU A N 1
ATOM 685 C CA . LEU A 1 81 ? 18.116 8.510 -34.363 1.00 81.56 81 LEU A CA 1
ATOM 686 C C . LEU A 1 81 ? 18.201 9.507 -33.203 1.00 81.56 81 LEU A C 1
ATOM 688 O O . LEU A 1 81 ? 17.634 9.261 -32.139 1.00 81.56 81 LEU A O 1
ATOM 692 N N . VAL A 1 82 ? 18.864 10.648 -33.409 1.00 84.12 82 VAL A N 1
ATOM 693 C CA . VAL A 1 82 ? 18.960 11.704 -32.389 1.00 84.12 82 VAL A CA 1
ATOM 694 C C . VAL A 1 82 ? 17.573 12.243 -32.034 1.00 84.12 82 VAL A C 1
ATOM 696 O O . VAL A 1 82 ? 17.266 12.399 -30.853 1.00 84.12 82 VAL A O 1
ATOM 699 N N . THR A 1 83 ? 16.697 12.454 -33.021 1.00 87.06 83 THR A N 1
ATOM 700 C CA . THR A 1 83 ? 15.303 12.856 -32.785 1.00 87.06 83 THR A CA 1
ATOM 701 C C . THR A 1 83 ? 14.536 11.808 -31.976 1.00 87.06 83 THR A C 1
ATOM 703 O O . THR A 1 83 ? 13.821 12.170 -31.041 1.00 87.06 83 THR A O 1
ATOM 706 N N . ALA A 1 84 ? 14.706 10.515 -32.269 1.00 86.38 84 ALA A N 1
ATOM 707 C CA . ALA A 1 84 ? 14.072 9.442 -31.503 1.00 86.38 84 ALA A CA 1
ATOM 708 C C . ALA A 1 84 ? 14.568 9.399 -30.047 1.00 86.38 84 ALA A C 1
ATOM 710 O O . ALA A 1 84 ? 13.760 9.306 -29.123 1.00 86.38 84 ALA A O 1
ATOM 711 N N . LEU A 1 85 ? 15.880 9.531 -29.821 1.00 89.06 85 LEU A N 1
ATOM 712 C CA . LEU A 1 85 ? 16.453 9.599 -28.473 1.00 89.06 85 LEU A CA 1
ATOM 713 C C . LEU A 1 85 ? 15.951 10.825 -27.700 1.00 89.06 85 LEU A C 1
ATOM 715 O O . LEU A 1 85 ? 15.602 10.702 -26.525 1.00 89.06 85 LEU A O 1
ATOM 719 N N . ALA A 1 86 ? 15.857 11.983 -28.357 1.00 91.94 86 ALA A N 1
ATOM 720 C CA . ALA A 1 86 ? 15.307 13.196 -27.760 1.00 91.94 86 ALA A CA 1
ATOM 721 C C . ALA A 1 86 ? 13.829 13.020 -27.367 1.00 91.94 86 ALA A C 1
ATOM 723 O O . ALA A 1 86 ? 13.433 13.403 -26.265 1.00 91.94 86 ALA A O 1
ATOM 724 N N . ALA A 1 87 ? 13.024 12.378 -28.220 1.00 93.38 87 ALA A N 1
ATOM 725 C CA . ALA A 1 87 ? 11.628 12.069 -27.919 1.00 93.38 87 ALA A CA 1
ATOM 726 C C . ALA A 1 87 ? 11.493 11.114 -26.718 1.00 93.38 87 ALA A C 1
ATOM 728 O O . ALA A 1 87 ? 10.684 11.361 -25.822 1.00 93.38 87 ALA A O 1
ATOM 729 N N . ILE A 1 88 ? 12.320 10.062 -26.647 1.00 92.56 88 ILE A N 1
ATOM 730 C CA . ILE A 1 88 ? 12.348 9.133 -25.505 1.00 92.56 88 ILE A CA 1
ATOM 731 C C . ILE A 1 88 ? 12.725 9.872 -24.216 1.00 92.56 88 ILE A C 1
ATOM 733 O O . ILE A 1 88 ? 12.068 9.683 -23.193 1.00 92.56 88 ILE A O 1
ATOM 737 N N . ALA A 1 89 ? 13.738 10.742 -24.261 1.00 91.69 89 ALA A N 1
ATOM 738 C CA . ALA A 1 89 ? 14.164 11.533 -23.108 1.00 91.69 89 ALA A CA 1
ATOM 739 C C . ALA A 1 89 ? 13.058 12.485 -22.611 1.00 91.69 89 ALA A C 1
ATOM 741 O O . ALA A 1 89 ? 12.837 12.598 -21.403 1.00 91.69 89 ALA A O 1
ATOM 742 N N . ALA A 1 90 ? 12.311 13.115 -23.523 1.00 95.56 90 ALA A N 1
ATOM 743 C CA . ALA A 1 90 ? 11.172 13.960 -23.167 1.00 95.56 90 ALA A CA 1
ATOM 744 C C . ALA A 1 90 ? 10.059 13.157 -22.467 1.00 95.56 90 ALA A C 1
ATOM 746 O O . ALA A 1 90 ? 9.579 13.551 -21.400 1.00 95.56 90 ALA A O 1
ATOM 747 N N . VAL A 1 91 ? 9.693 11.992 -23.017 1.00 95.62 91 VAL A N 1
ATOM 748 C CA . VAL A 1 91 ? 8.699 11.088 -22.410 1.00 95.62 91 VAL A CA 1
ATOM 749 C C . VAL A 1 91 ? 9.176 10.585 -21.044 1.00 95.62 91 VAL A C 1
ATOM 751 O O . VAL A 1 91 ? 8.389 10.528 -20.099 1.00 95.62 91 VAL A O 1
ATOM 754 N N . PHE A 1 92 ? 10.467 10.279 -20.904 1.00 92.88 92 PHE A N 1
ATOM 755 C CA . PHE A 1 92 ? 11.072 9.875 -19.635 1.00 92.88 92 PHE A CA 1
ATOM 756 C C . PHE A 1 92 ? 10.904 10.958 -18.561 1.00 92.88 92 PHE A C 1
ATOM 758 O O . PHE A 1 92 ? 10.446 10.662 -17.455 1.00 92.88 92 PHE A O 1
ATOM 765 N N . GLY A 1 93 ? 11.204 12.219 -18.895 1.00 91.62 93 GLY A N 1
ATOM 766 C CA . GLY A 1 93 ? 11.011 13.356 -17.991 1.00 91.62 93 GLY A CA 1
ATOM 767 C C . GLY A 1 93 ? 9.550 13.536 -17.567 1.00 91.62 93 GLY A C 1
ATOM 768 O O . GLY A 1 93 ? 9.260 13.744 -16.385 1.00 91.62 93 GLY A O 1
ATOM 769 N N . TRP A 1 94 ? 8.610 13.380 -18.502 1.00 96.81 94 TRP A N 1
ATOM 770 C CA . TRP A 1 94 ? 7.179 13.483 -18.208 1.00 96.81 94 TRP A CA 1
ATOM 771 C C . TRP A 1 94 ? 6.665 12.352 -17.304 1.00 96.81 94 TRP A C 1
ATOM 773 O O . TRP A 1 94 ? 5.923 12.591 -16.350 1.00 96.81 94 TRP A O 1
ATOM 783 N N . ILE A 1 95 ? 7.101 11.114 -17.539 1.00 94.69 95 ILE A N 1
ATOM 784 C CA . ILE A 1 95 ? 6.722 9.964 -16.705 1.00 94.69 95 ILE A CA 1
ATOM 785 C C . ILE A 1 95 ? 7.332 10.078 -15.307 1.00 94.69 95 ILE A C 1
ATOM 787 O O . ILE A 1 95 ? 6.656 9.805 -14.312 1.00 94.69 95 ILE A O 1
ATOM 791 N N . PHE A 1 96 ? 8.590 10.513 -15.214 1.00 92.94 96 PHE A N 1
ATOM 792 C CA . PHE A 1 96 ? 9.261 10.726 -13.936 1.00 92.94 96 PHE A CA 1
ATOM 793 C C . PHE A 1 96 ? 8.535 11.776 -13.086 1.00 92.94 96 PHE A C 1
ATOM 795 O O . PHE A 1 96 ? 8.197 11.513 -11.930 1.00 92.94 96 PHE A O 1
ATOM 802 N N . THR A 1 97 ? 8.235 12.939 -13.670 1.00 94.12 97 THR A N 1
ATOM 803 C CA . THR A 1 97 ? 7.499 14.013 -12.983 1.00 94.12 97 THR A CA 1
ATOM 804 C C . THR A 1 97 ? 6.088 13.571 -12.589 1.00 94.12 97 THR A C 1
ATOM 806 O O . THR A 1 97 ? 5.695 13.766 -11.438 1.00 94.12 97 THR A O 1
ATOM 809 N N . SER A 1 98 ? 5.373 12.862 -13.47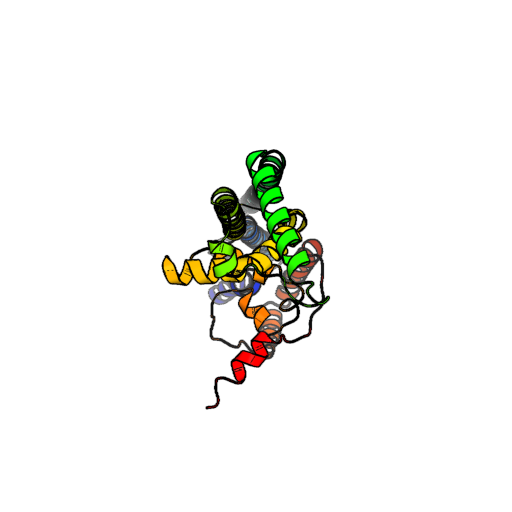0 1.00 95.31 98 SER A N 1
ATOM 810 C CA . SER A 1 98 ? 4.056 12.276 -13.168 1.00 95.31 98 SER A CA 1
ATOM 811 C C . SER A 1 98 ? 4.108 11.294 -11.991 1.00 95.31 98 SER A C 1
ATOM 813 O O . SER A 1 98 ? 3.233 11.299 -11.124 1.00 95.31 98 SER A O 1
ATOM 815 N N . ARG A 1 99 ? 5.159 10.466 -11.901 1.00 93.00 99 ARG A N 1
ATOM 816 C CA . ARG A 1 99 ? 5.355 9.542 -10.773 1.00 93.00 99 ARG A CA 1
ATOM 817 C C . ARG A 1 99 ? 5.537 10.293 -9.458 1.00 93.00 99 ARG A C 1
ATOM 819 O O . ARG A 1 99 ? 4.907 9.927 -8.465 1.00 93.00 99 ARG A O 1
ATOM 826 N N . VAL A 1 100 ? 6.396 11.312 -9.445 1.00 91.38 100 VAL A N 1
ATOM 827 C CA . VAL A 1 100 ? 6.631 12.150 -8.258 1.00 91.38 100 VAL A CA 1
ATOM 828 C C . VAL A 1 100 ? 5.335 12.838 -7.827 1.00 91.38 100 VAL A C 1
ATOM 830 O O . VAL A 1 100 ? 5.000 12.821 -6.644 1.00 91.38 100 VAL A O 1
ATOM 833 N N . GLN A 1 101 ? 4.563 13.362 -8.782 1.00 94.56 101 GLN A N 1
ATOM 834 C CA . GLN A 1 101 ? 3.275 13.993 -8.512 1.00 94.56 101 GLN A CA 1
ATOM 835 C C . GLN A 1 101 ? 2.289 13.025 -7.848 1.00 94.56 101 GLN A C 1
ATOM 837 O O . GLN A 1 101 ? 1.733 13.367 -6.812 1.00 94.56 101 GLN A O 1
ATOM 842 N N . ILE A 1 102 ? 2.120 11.805 -8.372 1.00 91.81 102 ILE A N 1
ATOM 843 C CA . ILE A 1 102 ? 1.213 10.806 -7.780 1.00 91.81 102 ILE A CA 1
ATOM 844 C C . ILE A 1 102 ? 1.604 10.481 -6.334 1.00 91.81 102 ILE A C 1
ATOM 846 O O . ILE A 1 102 ? 0.735 10.438 -5.465 1.00 91.81 102 ILE A O 1
ATOM 850 N N . ILE A 1 103 ? 2.896 10.268 -6.063 1.00 89.50 103 ILE A N 1
ATOM 851 C CA . ILE A 1 103 ? 3.383 9.981 -4.703 1.00 89.50 103 ILE A CA 1
ATOM 852 C C . ILE A 1 103 ? 3.056 11.151 -3.768 1.00 89.50 103 ILE A C 1
ATOM 854 O O . ILE A 1 103 ? 2.499 10.950 -2.689 1.00 89.50 103 ILE A O 1
ATOM 858 N N . ASN A 1 104 ? 3.337 12.379 -4.205 1.00 90.94 104 ASN A N 1
ATOM 859 C CA . ASN A 1 104 ? 3.058 13.578 -3.420 1.00 90.94 104 ASN A CA 1
ATOM 860 C C . ASN A 1 104 ? 1.557 13.781 -3.184 1.00 90.94 104 ASN A C 1
ATOM 862 O O . ASN A 1 104 ? 1.167 14.148 -2.078 1.00 90.94 104 ASN A O 1
ATOM 866 N N . THR A 1 105 ? 0.708 13.504 -4.176 1.00 95.69 105 THR A N 1
ATOM 867 C CA . THR A 1 105 ? -0.752 13.579 -4.037 1.00 95.69 105 THR A CA 1
ATOM 868 C C . THR A 1 105 ? -1.268 12.571 -3.014 1.00 95.69 105 THR A C 1
ATOM 870 O O . THR A 1 105 ? -2.036 12.955 -2.135 1.00 95.69 105 THR A O 1
ATOM 873 N N . VAL A 1 106 ? -0.819 11.311 -3.064 1.00 93.31 106 VAL A N 1
ATOM 874 C CA . VAL A 1 106 ? -1.220 10.284 -2.082 1.00 93.31 106 VAL A CA 1
ATOM 875 C C . VAL A 1 106 ? -0.770 10.679 -0.674 1.00 93.31 106 VAL A C 1
ATOM 877 O O . VAL A 1 106 ? -1.562 10.628 0.270 1.00 93.31 106 VAL A O 1
ATOM 880 N N . ARG A 1 107 ? 0.472 11.154 -0.523 1.00 93.00 107 ARG A N 1
ATOM 881 C CA . ARG A 1 107 ? 0.993 11.628 0.765 1.00 93.00 107 ARG A CA 1
ATOM 882 C C . ARG A 1 107 ? 0.215 12.835 1.290 1.00 93.00 107 ARG A C 1
ATOM 884 O O . ARG A 1 107 ? -0.149 12.860 2.461 1.00 93.00 107 ARG A O 1
ATOM 891 N N . SER A 1 108 ? -0.079 13.811 0.434 1.00 94.44 108 SER A N 1
ATOM 892 C CA . SER A 1 108 ? -0.853 15.006 0.788 1.00 94.44 108 SER A CA 1
ATOM 893 C C . SER A 1 108 ? -2.278 14.655 1.222 1.00 94.44 108 SER A C 1
ATOM 895 O O . SER A 1 108 ? -2.709 15.089 2.290 1.00 94.44 108 SER A O 1
ATOM 897 N N . HIS A 1 109 ? -2.971 13.798 0.467 1.00 94.62 109 HIS A N 1
ATOM 898 C CA . HIS A 1 109 ? -4.300 13.305 0.829 1.00 94.62 109 HIS A CA 1
ATOM 899 C C . HIS A 1 109 ? -4.282 12.570 2.179 1.00 94.62 109 HIS A C 1
ATOM 901 O O . HIS A 1 109 ? -5.147 12.777 3.026 1.00 94.62 109 HIS A O 1
ATOM 907 N N . SER A 1 110 ? -3.240 11.777 2.431 1.00 94.81 110 SER A N 1
ATOM 908 C CA . SER A 1 110 ? -3.058 11.083 3.710 1.00 94.81 110 SER A CA 1
ATOM 909 C C . SER A 1 110 ? -2.882 12.050 4.875 1.00 94.81 110 SER A C 1
ATOM 911 O O . SER A 1 110 ? -3.561 11.909 5.888 1.00 94.81 110 SER A O 1
ATOM 913 N N . VAL A 1 111 ? -2.037 13.076 4.720 1.00 93.88 111 VAL A N 1
ATOM 914 C CA . VAL A 1 111 ? -1.891 14.153 5.714 1.00 93.88 111 VAL A CA 1
ATOM 915 C C . VAL A 1 111 ? -3.227 14.852 5.956 1.00 93.88 111 VAL A C 1
ATOM 917 O O . VAL A 1 111 ? -3.570 15.118 7.104 1.00 93.88 111 VAL A O 1
ATOM 920 N N . GLN A 1 112 ? -4.003 15.120 4.906 1.00 94.81 112 GLN A N 1
ATOM 921 C CA . GLN A 1 112 ? -5.315 15.746 5.043 1.00 94.81 112 GLN A CA 1
ATOM 922 C C . GLN A 1 112 ? -6.280 14.870 5.852 1.00 94.81 112 GLN A C 1
ATOM 924 O O . GLN A 1 112 ? -6.946 15.378 6.751 1.00 94.81 112 GLN A O 1
ATOM 929 N N . VAL A 1 113 ? -6.323 13.558 5.599 1.00 93.44 113 VAL A N 1
ATOM 930 C CA . VAL A 1 113 ? -7.133 12.616 6.391 1.00 93.44 113 VAL A CA 1
ATOM 931 C C . VAL A 1 113 ? -6.685 12.598 7.855 1.00 93.44 113 VAL A C 1
ATOM 933 O O . VAL A 1 113 ? -7.530 12.680 8.748 1.00 93.44 113 VAL A O 1
ATOM 936 N N . LEU A 1 114 ? -5.373 12.577 8.118 1.00 91.62 114 LEU A N 1
ATOM 937 C CA . LEU A 1 114 ? -4.827 12.667 9.477 1.00 91.62 114 LEU A CA 1
ATOM 938 C C . LEU A 1 114 ? -5.266 13.964 10.173 1.00 91.62 114 LEU A C 1
ATOM 940 O O . LEU A 1 114 ? -5.795 13.913 11.283 1.00 91.62 114 LEU A O 1
ATOM 944 N N . MET A 1 115 ? -5.108 15.113 9.514 1.00 90.62 115 MET A N 1
ATOM 945 C CA . MET A 1 115 ? -5.482 16.420 10.066 1.00 90.62 115 MET A CA 1
ATOM 946 C C . MET A 1 115 ? -6.985 16.528 10.325 1.00 90.62 115 MET A C 1
ATOM 948 O O . MET A 1 115 ? -7.390 16.959 11.403 1.00 90.62 115 MET A O 1
ATOM 952 N N . ASN A 1 116 ? -7.813 16.075 9.383 1.00 91.75 116 ASN A N 1
ATOM 953 C CA . ASN A 1 116 ? -9.266 16.078 9.532 1.00 91.75 116 ASN A CA 1
ATOM 954 C C . ASN A 1 116 ? -9.715 15.170 10.682 1.00 91.75 116 ASN A C 1
ATOM 956 O O . ASN A 1 116 ? -10.601 15.549 11.442 1.00 91.75 116 ASN A O 1
ATOM 960 N N . SER A 1 117 ? -9.088 14.000 10.849 1.00 89.50 117 SER A N 1
ATOM 961 C CA . SER A 1 117 ? -9.381 13.111 11.981 1.00 89.50 117 SER A CA 1
ATOM 962 C C . SER A 1 117 ? -8.997 13.749 13.319 1.00 89.50 117 SER A C 1
ATOM 964 O O . SER A 1 117 ? -9.781 13.715 14.263 1.00 89.50 117 SER A O 1
ATOM 966 N N . ARG A 1 118 ? -7.837 14.415 13.384 1.00 86.06 118 ARG A N 1
ATOM 967 C CA . ARG A 1 118 ? -7.329 15.046 14.607 1.00 86.06 118 ARG A CA 1
ATOM 968 C C . ARG A 1 118 ? -8.120 16.287 15.011 1.00 86.06 118 ARG A C 1
ATOM 970 O O . ARG A 1 118 ? -8.258 16.540 16.198 1.00 86.06 118 ARG A O 1
ATOM 977 N N . ASN A 1 119 ? -8.628 17.047 14.047 1.00 88.75 119 ASN A N 1
ATOM 978 C CA . ASN A 1 119 ? -9.421 18.250 14.305 1.00 88.75 119 ASN A CA 1
ATOM 979 C C . ASN A 1 119 ? -10.927 17.957 14.415 1.00 88.75 119 ASN A C 1
ATOM 981 O O . ASN A 1 119 ? -11.712 18.863 14.691 1.00 88.75 119 ASN A O 1
ATOM 985 N N . SER A 1 120 ? -11.350 16.710 14.192 1.00 92.38 120 SER A N 1
ATOM 986 C CA . SER A 1 120 ? -12.748 16.314 14.330 1.00 92.38 120 SER A CA 1
ATOM 987 C C . SER A 1 120 ? -13.105 16.146 15.804 1.00 92.38 120 SER A C 1
ATOM 989 O O . SER A 1 120 ? -12.698 15.186 16.457 1.00 92.38 120 SER A O 1
ATOM 991 N N . THR A 1 121 ? -13.923 17.064 16.320 1.00 91.75 121 THR A N 1
ATOM 992 C CA . THR A 1 121 ? -14.472 16.993 17.684 1.00 91.75 121 THR A CA 1
ATOM 993 C C . THR A 1 121 ? -15.287 15.720 17.904 1.00 91.75 121 THR A C 1
ATOM 995 O O . THR A 1 121 ? -15.217 15.127 18.975 1.00 91.75 121 THR A O 1
ATOM 998 N N . VAL A 1 122 ? -15.996 15.254 16.869 1.00 92.38 122 VAL A N 1
ATOM 999 C CA . VAL A 1 122 ? -16.740 13.987 16.891 1.00 92.38 122 VAL A CA 1
ATOM 1000 C C . VAL A 1 122 ? -15.785 12.809 17.053 1.00 92.38 122 VAL A C 1
ATOM 1002 O O . VAL A 1 122 ? -16.026 11.944 17.887 1.00 92.38 122 VAL A O 1
ATOM 1005 N N . TYR A 1 123 ? -14.690 12.771 16.287 1.00 91.88 123 TYR A N 1
ATOM 1006 C CA . TYR A 1 123 ? -13.701 11.701 16.415 1.00 91.88 123 TYR A CA 1
ATOM 1007 C C . TYR A 1 123 ? -13.064 11.692 17.809 1.00 91.88 123 TYR A C 1
ATOM 1009 O O . TYR A 1 123 ? -13.003 10.632 18.427 1.00 91.88 123 TYR A O 1
ATOM 1017 N N . ILE A 1 124 ? -12.658 12.858 18.325 1.00 91.56 124 ILE A N 1
ATOM 1018 C CA . ILE A 1 124 ? -12.080 12.986 19.671 1.00 91.56 124 ILE A CA 1
ATOM 1019 C C . ILE A 1 124 ? -13.063 12.473 20.734 1.00 91.56 124 ILE A C 1
ATOM 1021 O O . ILE A 1 124 ? -12.699 11.596 21.511 1.00 91.56 124 ILE A O 1
ATOM 1025 N N . ASP A 1 125 ? -14.326 12.917 20.705 1.00 94.50 125 ASP A N 1
ATOM 1026 C CA . ASP A 1 125 ? -15.368 12.454 21.636 1.00 94.50 125 ASP A CA 1
ATOM 1027 C C . ASP A 1 125 ? -15.556 10.926 21.589 1.00 94.50 125 ASP A C 1
ATOM 1029 O O . ASP A 1 125 ? -15.662 10.267 22.628 1.00 94.50 125 ASP A O 1
ATOM 1033 N N . LYS A 1 126 ? -15.558 10.323 20.390 1.00 93.50 126 LYS A N 1
ATOM 1034 C CA . LYS A 1 126 ? -15.682 8.862 20.256 1.00 93.50 126 LYS A CA 1
ATOM 1035 C C . LYS A 1 126 ? -14.438 8.116 20.756 1.00 93.50 126 LYS A C 1
ATOM 1037 O O . LYS A 1 126 ? -14.587 7.064 21.381 1.00 93.50 126 LYS A O 1
ATOM 1042 N N . VAL A 1 127 ? -13.234 8.642 20.522 1.00 91.75 127 VAL A N 1
ATOM 1043 C CA . VAL A 1 127 ? -11.978 8.071 21.046 1.00 91.75 127 VAL A CA 1
ATOM 1044 C C . VAL A 1 127 ? -11.931 8.143 22.570 1.00 91.75 127 VAL A C 1
ATOM 1046 O O . VAL A 1 127 ? -11.544 7.163 23.215 1.00 91.75 127 VAL A O 1
ATOM 1049 N N . ASP A 1 128 ? -12.356 9.260 23.157 1.00 93.06 128 ASP A N 1
ATOM 1050 C CA . ASP A 1 128 ? -12.394 9.435 24.609 1.00 93.06 128 ASP A CA 1
ATOM 1051 C C . ASP A 1 128 ? -13.335 8.413 25.253 1.00 93.06 128 ASP A C 1
ATOM 1053 O O . ASP A 1 128 ? -12.951 7.719 26.198 1.00 93.06 128 ASP A O 1
ATOM 1057 N N . LYS A 1 129 ? -14.523 8.211 24.669 1.00 94.06 129 LYS A N 1
ATOM 1058 C CA . LYS A 1 129 ? -15.478 7.177 25.104 1.00 94.06 129 LYS A CA 1
ATOM 1059 C C . LYS A 1 129 ? -14.887 5.770 25.029 1.00 94.06 129 LYS A C 1
ATOM 1061 O O . LYS A 1 129 ? -14.939 5.032 26.010 1.00 94.06 129 LYS A O 1
ATOM 1066 N N . ALA A 1 130 ? -14.252 5.403 23.917 1.00 91.88 130 ALA A N 1
ATOM 1067 C CA . ALA A 1 130 ? -13.596 4.099 23.795 1.00 91.88 130 ALA A CA 1
ATOM 1068 C C . ALA A 1 130 ? -12.445 3.909 24.796 1.00 91.88 130 ALA A C 1
ATOM 1070 O O . ALA A 1 130 ? -12.252 2.819 25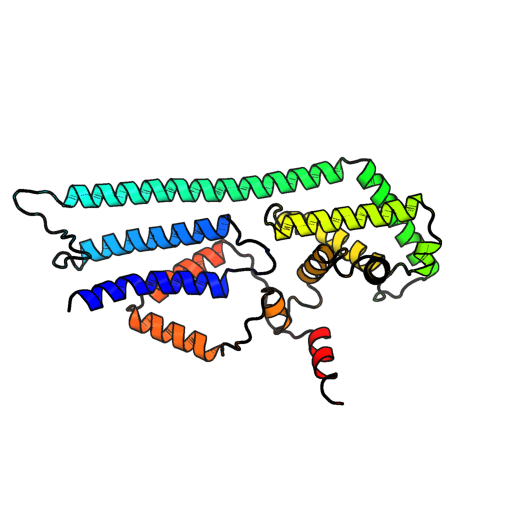.341 1.00 91.88 130 ALA A O 1
ATOM 1071 N N . THR A 1 131 ? -11.712 4.981 25.098 1.00 92.12 131 THR A N 1
ATOM 1072 C CA . THR A 1 131 ? -10.651 4.974 26.111 1.00 92.12 131 THR A CA 1
ATOM 1073 C C . THR A 1 131 ? -11.221 4.756 27.513 1.00 92.12 131 THR A C 1
ATOM 1075 O O . THR A 1 131 ? -10.641 4.003 28.301 1.00 92.12 131 THR A O 1
ATOM 1078 N N . VAL A 1 132 ? -12.373 5.360 27.825 1.00 93.88 132 VAL A N 1
ATOM 1079 C CA . VAL A 1 132 ? -13.098 5.133 29.083 1.00 93.88 132 VAL A CA 1
ATOM 1080 C C . VAL A 1 132 ? -13.566 3.683 29.191 1.00 93.88 132 VAL A C 1
ATOM 1082 O O . VAL A 1 132 ? -13.310 3.060 30.222 1.00 93.88 132 VAL A O 1
ATOM 1085 N N . ILE A 1 133 ? -14.159 3.115 28.134 1.00 92.88 133 ILE A N 1
ATOM 1086 C CA . ILE A 1 133 ? -14.564 1.696 28.091 1.00 92.88 133 ILE A CA 1
ATOM 1087 C C . ILE A 1 133 ? -13.362 0.797 28.395 1.00 92.88 133 ILE A C 1
ATOM 1089 O O . ILE A 1 133 ? -13.410 -0.030 29.306 1.00 92.88 133 ILE A O 1
ATOM 1093 N N . ARG A 1 134 ? -12.232 1.011 27.707 1.00 91.62 134 ARG A N 1
ATOM 1094 C CA . ARG A 1 134 ? -11.007 0.240 27.955 1.00 91.62 134 ARG A CA 1
ATOM 1095 C C . ARG A 1 134 ? -10.534 0.363 29.403 1.00 91.62 134 ARG A C 1
ATOM 1097 O O . ARG A 1 134 ? -10.148 -0.636 30.005 1.00 91.62 134 ARG A O 1
ATOM 1104 N N . ARG A 1 135 ? -10.552 1.572 29.970 1.00 91.19 135 ARG A N 1
ATOM 1105 C CA . ARG A 1 135 ? -10.133 1.812 31.358 1.00 91.19 135 ARG A CA 1
ATOM 1106 C C . ARG A 1 135 ? -11.037 1.080 32.352 1.00 91.19 135 ARG A C 1
ATOM 1108 O O . ARG A 1 135 ? -10.508 0.462 33.272 1.00 91.19 135 ARG A O 1
ATOM 1115 N N . LYS A 1 136 ? -12.362 1.105 32.148 1.00 91.69 136 LYS A N 1
ATOM 1116 C CA . LYS A 1 136 ? -13.334 0.352 32.962 1.00 91.69 136 LYS A CA 1
ATOM 1117 C C . LYS A 1 136 ? -12.995 -1.147 32.958 1.00 91.69 136 LYS A C 1
ATOM 1119 O O . LYS A 1 136 ? -12.876 -1.740 34.027 1.00 91.69 136 LYS A O 1
ATOM 1124 N N . LEU A 1 137 ? -12.729 -1.725 31.783 1.00 90.38 137 LEU A N 1
ATOM 1125 C CA . LEU A 1 137 ? -12.368 -3.144 31.643 1.00 90.38 137 LEU A CA 1
ATOM 1126 C C . LEU A 1 137 ? -11.044 -3.500 32.335 1.00 90.38 137 LEU A C 1
ATOM 1128 O O . LEU A 1 137 ? -10.963 -4.507 33.036 1.00 90.38 137 LEU A O 1
ATOM 1132 N N . VAL A 1 138 ? -10.010 -2.667 32.170 1.00 89.12 138 VAL A N 1
ATOM 1133 C CA . VAL A 1 138 ? -8.702 -2.873 32.819 1.00 89.12 138 VAL A CA 1
ATOM 1134 C C . VAL A 1 138 ? -8.838 -2.851 34.341 1.00 89.12 138 VAL A C 1
ATOM 1136 O O . VAL A 1 138 ? -8.270 -3.707 35.016 1.00 89.12 138 VAL A O 1
ATOM 1139 N N . LEU A 1 139 ? -9.600 -1.898 34.886 1.00 89.44 139 LEU A N 1
ATOM 1140 C CA . LEU A 1 139 ? -9.813 -1.778 36.330 1.00 89.44 139 LEU A CA 1
ATOM 1141 C C . LEU A 1 139 ? -10.626 -2.947 36.896 1.00 89.44 139 LEU A C 1
ATOM 1143 O O . LEU A 1 139 ? -10.297 -3.438 37.975 1.00 89.44 139 LEU A O 1
ATOM 1147 N N . ALA A 1 140 ? -11.651 -3.397 36.168 1.00 88.75 140 ALA A N 1
ATOM 1148 C CA . ALA A 1 140 ? -12.506 -4.502 36.587 1.00 88.75 140 ALA A CA 1
ATOM 1149 C C . ALA A 1 140 ? -11.763 -5.847 36.590 1.00 88.75 140 ALA A C 1
ATOM 1151 O O . ALA A 1 140 ? -11.898 -6.620 37.535 1.00 88.75 140 ALA A O 1
ATOM 1152 N N . ARG A 1 141 ? -10.960 -6.122 35.554 1.00 88.38 141 ARG A N 1
ATOM 1153 C CA . ARG A 1 141 ? -10.326 -7.438 35.363 1.00 88.38 141 ARG A CA 1
ATOM 1154 C C . ARG A 1 141 ? -8.913 -7.550 35.922 1.00 88.38 141 ARG A C 1
ATOM 1156 O O . ARG A 1 141 ? -8.484 -8.660 36.209 1.00 88.38 141 ARG A O 1
ATOM 1163 N N . LYS A 1 142 ? -8.193 -6.430 36.072 1.00 84.94 142 LYS A N 1
ATOM 1164 C CA . LYS A 1 142 ? -6.766 -6.398 36.453 1.00 84.94 142 LYS A CA 1
ATOM 1165 C C . LYS A 1 142 ? -5.943 -7.437 35.665 1.00 84.94 142 LYS A C 1
ATOM 1167 O O . LYS A 1 142 ? -5.353 -8.333 36.273 1.00 84.94 142 LYS A O 1
ATOM 1172 N N . PRO A 1 143 ? -5.938 -7.338 34.323 1.00 82.50 143 PRO A N 1
ATOM 1173 C CA . PRO A 1 143 ? -5.269 -8.306 33.456 1.00 82.50 143 PRO A CA 1
ATOM 1174 C C . PRO A 1 143 ? -3.784 -8.427 33.813 1.00 82.50 143 PRO A C 1
ATOM 1176 O O . PRO A 1 143 ? -3.147 -7.446 34.214 1.00 82.50 143 PRO A O 1
ATOM 1179 N N . LYS A 1 144 ? -3.220 -9.626 33.644 1.00 83.44 144 LYS A N 1
ATOM 1180 C CA . LYS A 1 144 ? -1.763 -9.821 33.747 1.00 83.44 144 LYS A CA 1
ATOM 1181 C C . LYS A 1 144 ? -1.049 -9.069 32.614 1.00 83.44 144 LYS A C 1
ATOM 1183 O O . LYS A 1 144 ? -1.671 -8.728 31.613 1.00 83.44 144 LYS A O 1
ATOM 1188 N N . LEU A 1 145 ? 0.260 -8.837 32.763 1.00 71.69 145 LEU A N 1
ATOM 1189 C CA . LEU A 1 145 ? 1.065 -8.019 31.837 1.00 71.69 145 LEU A CA 1
ATOM 1190 C C . LEU A 1 145 ? 0.932 -8.446 30.356 1.00 71.69 145 LEU A C 1
ATOM 1192 O O . LEU A 1 145 ? 0.954 -7.589 29.478 1.00 71.69 145 LEU A O 1
ATOM 1196 N N . ASP A 1 146 ? 0.714 -9.740 30.103 1.00 72.81 146 ASP A N 1
ATOM 1197 C CA . ASP A 1 146 ? 0.631 -10.328 28.756 1.00 72.81 146 ASP A CA 1
ATOM 1198 C C . ASP A 1 146 ? -0.806 -10.635 28.294 1.00 72.81 146 ASP A C 1
ATOM 1200 O O . ASP A 1 146 ? -1.027 -11.189 27.214 1.00 72.81 146 ASP A O 1
ATOM 1204 N N . GLU A 1 147 ? -1.813 -10.308 29.106 1.00 80.25 147 GLU A N 1
ATOM 1205 C CA . GLU A 1 147 ? -3.203 -10.634 28.808 1.00 80.25 147 GLU A CA 1
ATOM 1206 C C . GLU A 1 147 ? -3.867 -9.536 27.968 1.00 80.25 147 GLU A C 1
ATOM 1208 O O . GLU A 1 147 ? -3.923 -8.357 28.334 1.00 80.25 147 GLU A O 1
ATOM 1213 N N . LYS A 1 148 ? -4.404 -9.930 26.809 1.00 84.25 148 LYS A N 1
ATOM 1214 C CA . LYS A 1 148 ? -5.098 -9.014 25.901 1.00 84.25 148 LYS A CA 1
ATOM 1215 C C . LYS A 1 148 ? -6.436 -8.592 26.505 1.00 84.25 148 LYS A C 1
ATOM 1217 O O . LYS A 1 148 ? -7.308 -9.416 26.758 1.00 84.25 148 LYS A O 1
ATOM 1222 N N . VAL A 1 149 ? -6.630 -7.286 26.663 1.00 87.75 149 VAL A N 1
ATOM 1223 C CA . VAL A 1 149 ? -7.911 -6.718 27.104 1.00 87.75 149 VAL A CA 1
ATOM 1224 C C . VAL A 1 149 ? -8.879 -6.685 25.931 1.00 87.75 149 VAL A C 1
ATOM 1226 O O . VAL A 1 149 ? -8.657 -5.936 24.980 1.00 87.75 149 VAL A O 1
ATOM 1229 N N . GLN A 1 150 ? -9.949 -7.474 26.017 1.00 91.62 150 GLN A N 1
ATOM 1230 C CA . GLN A 1 150 ? -10.995 -7.565 24.996 1.00 91.62 150 GLN A CA 1
ATOM 1231 C C . GLN A 1 150 ? -12.370 -7.294 25.607 1.00 91.62 150 GLN A C 1
ATOM 1233 O O . GLN A 1 150 ? -12.678 -7.809 26.683 1.00 91.62 150 GLN A O 1
ATOM 1238 N N . LEU A 1 151 ? -13.190 -6.511 24.912 1.00 92.75 151 LEU A N 1
ATOM 1239 C CA . LEU A 1 151 ? -14.594 -6.286 25.241 1.00 92.75 151 LEU A CA 1
ATOM 1240 C C . LEU A 1 151 ? -15.402 -7.514 24.807 1.00 92.75 151 LEU A C 1
ATOM 1242 O O . LEU A 1 151 ? -15.367 -7.879 23.630 1.00 92.75 151 LEU A O 1
ATOM 1246 N N . THR A 1 152 ? -16.094 -8.170 25.738 1.00 93.88 152 THR A N 1
ATOM 1247 C CA . THR A 1 152 ? -16.929 -9.334 25.403 1.00 93.88 152 THR A CA 1
ATOM 1248 C C . THR A 1 152 ? -18.270 -8.899 24.820 1.00 93.88 152 THR A C 1
ATOM 1250 O O . THR A 1 152 ? -18.674 -7.742 24.925 1.00 93.88 152 THR A O 1
ATOM 1253 N N . VAL A 1 153 ? -18.975 -9.838 24.187 1.00 92.88 153 VAL A N 1
ATOM 1254 C CA . VAL A 1 153 ? -20.290 -9.573 23.586 1.00 92.88 153 VAL A CA 1
ATOM 1255 C C . VAL A 1 153 ? -21.316 -9.160 24.643 1.00 92.88 153 VAL A C 1
ATOM 1257 O O . VAL A 1 153 ? -22.098 -8.247 24.395 1.00 92.88 153 VAL A O 1
ATOM 1260 N N . ASP A 1 154 ? -21.293 -9.784 25.821 1.00 93.25 154 ASP A N 1
ATOM 1261 C CA . ASP A 1 154 ? -22.217 -9.451 26.911 1.00 93.25 154 ASP A CA 1
ATOM 1262 C C . ASP A 1 154 ? -21.934 -8.050 27.466 1.00 93.25 154 ASP A C 1
ATOM 1264 O O . ASP A 1 154 ? -22.839 -7.225 27.535 1.00 93.25 154 ASP A O 1
ATOM 1268 N N . GLU A 1 155 ? -20.662 -7.714 27.702 1.00 92.88 155 GLU A N 1
ATOM 1269 C CA . GLU A 1 155 ? -20.275 -6.359 28.116 1.00 92.88 155 GLU A CA 1
ATOM 1270 C C . GLU A 1 155 ? -20.657 -5.311 27.075 1.00 92.88 155 GLU A C 1
ATOM 1272 O O . GLU A 1 155 ? -21.076 -4.216 27.430 1.00 92.88 155 GLU A O 1
ATOM 1277 N N . PHE A 1 156 ? -20.533 -5.635 25.785 1.00 93.44 156 PHE A N 1
ATOM 1278 C CA . PHE A 1 156 ? -20.962 -4.748 24.710 1.00 93.44 156 PHE A CA 1
ATOM 1279 C C . PHE A 1 156 ? -22.477 -4.546 24.686 1.00 93.44 156 PHE A C 1
ATOM 1281 O O . PHE A 1 156 ? -22.925 -3.438 24.396 1.00 93.44 156 PHE A O 1
ATOM 1288 N N . LYS A 1 157 ? -23.275 -5.573 25.001 1.00 92.75 157 LYS A N 1
ATOM 1289 C CA . LYS A 1 157 ? -24.735 -5.444 25.129 1.00 92.75 157 LYS A CA 1
ATOM 1290 C C . LYS A 1 157 ? -25.124 -4.559 26.311 1.00 92.75 157 LYS A C 1
ATOM 1292 O O . LYS A 1 157 ? -26.084 -3.800 26.171 1.00 92.75 157 LYS A O 1
ATOM 1297 N N . ASP A 1 158 ? -24.345 -4.594 27.387 1.00 95.19 158 ASP A N 1
ATOM 1298 C CA . ASP A 1 158 ? -24.556 -3.787 28.593 1.00 95.19 158 ASP A CA 1
ATOM 1299 C C . ASP A 1 158 ? -24.091 -2.327 28.452 1.00 95.19 158 ASP A C 1
ATOM 1301 O O . ASP A 1 158 ? -24.445 -1.485 29.278 1.00 95.19 158 ASP A O 1
ATOM 1305 N N . LEU A 1 159 ? -23.324 -1.993 27.405 1.00 94.06 159 LEU A N 1
ATOM 1306 C CA . LEU A 1 159 ? -22.928 -0.610 27.127 1.00 94.06 159 LEU A CA 1
ATOM 1307 C C . LEU A 1 159 ? -24.136 0.280 26.818 1.00 94.06 159 LEU A C 1
ATOM 1309 O O . LEU A 1 159 ? -25.101 -0.129 26.157 1.00 94.06 159 LEU A O 1
ATOM 1313 N N . GLU A 1 160 ? -24.020 1.550 27.200 1.00 95.44 160 GLU A N 1
ATOM 1314 C CA . GLU A 1 160 ? -24.992 2.568 26.818 1.00 95.44 160 GLU A CA 1
ATOM 1315 C C . GLU A 1 160 ? -24.976 2.807 25.296 1.00 95.44 160 GLU A C 1
ATOM 1317 O O . GLU A 1 160 ? -23.956 2.635 24.620 1.00 95.44 160 GLU A O 1
ATOM 1322 N N . ASP A 1 161 ? -26.093 3.267 24.727 1.00 94.00 161 ASP A N 1
ATOM 1323 C CA . ASP A 1 161 ? -26.224 3.473 23.274 1.00 94.00 161 ASP A CA 1
ATOM 1324 C C . ASP A 1 161 ? -25.149 4.410 22.707 1.00 94.00 161 ASP A C 1
ATOM 1326 O O . ASP A 1 161 ? -24.624 4.218 21.605 1.00 94.00 161 ASP A O 1
ATOM 1330 N N . HIS A 1 162 ? -24.765 5.419 23.488 1.00 93.00 162 HIS A N 1
ATOM 1331 C CA . HIS A 1 162 ? -23.742 6.375 23.096 1.00 93.00 162 HIS A CA 1
ATOM 1332 C C . HIS A 1 162 ? -22.325 5.758 23.080 1.00 93.00 162 HIS A C 1
ATOM 1334 O O . HIS A 1 162 ? -21.493 6.177 22.265 1.00 93.00 162 HIS A O 1
ATOM 1340 N N . GLU A 1 163 ? -22.061 4.757 23.930 1.00 94.62 163 GLU A N 1
ATOM 1341 C CA . GLU A 1 163 ? -20.826 3.961 23.974 1.00 94.62 163 GLU A CA 1
ATOM 1342 C C . GLU A 1 163 ? -20.790 2.968 22.800 1.00 94.62 163 GLU A C 1
ATOM 1344 O O . GLU A 1 163 ? -19.808 2.942 22.054 1.00 94.62 163 GLU A O 1
ATOM 1349 N N . LYS A 1 164 ? -21.887 2.241 22.536 1.00 94.69 164 LYS A N 1
ATOM 1350 C CA . LYS A 1 164 ? -22.029 1.360 21.354 1.00 94.69 164 LYS A CA 1
ATOM 1351 C C . LYS A 1 164 ? -21.825 2.120 20.042 1.00 94.69 164 LYS A C 1
ATOM 1353 O O . LYS A 1 164 ? -21.109 1.669 19.142 1.00 94.69 164 LYS A O 1
ATOM 1358 N N . SER A 1 165 ? -22.406 3.318 19.954 1.00 94.62 165 SER A N 1
ATOM 1359 C CA . SER A 1 165 ? -22.209 4.242 18.835 1.00 94.62 165 SER A CA 1
ATOM 1360 C C . SER A 1 165 ? -20.736 4.632 18.668 1.00 94.62 165 SER A C 1
ATOM 1362 O O . SER A 1 165 ? -20.251 4.708 17.540 1.00 94.62 165 SER A O 1
ATOM 1364 N N . ALA A 1 166 ? -20.003 4.858 19.765 1.00 95.44 166 ALA A N 1
ATOM 1365 C CA . ALA A 1 166 ? -18.579 5.185 19.711 1.00 95.44 166 ALA A CA 1
ATOM 1366 C C . ALA A 1 166 ? -17.733 4.023 19.174 1.00 95.44 166 ALA A C 1
ATOM 1368 O O . ALA A 1 166 ? -16.907 4.239 18.288 1.00 95.44 166 ALA A O 1
ATOM 1369 N N . VAL A 1 167 ? -17.987 2.799 19.648 1.00 95.56 167 VAL A N 1
ATOM 1370 C CA . VAL A 1 167 ? -17.312 1.584 19.159 1.00 95.56 167 VAL A CA 1
ATOM 1371 C C . VAL A 1 167 ? -17.536 1.412 17.657 1.00 95.56 167 VAL A C 1
ATOM 1373 O O . VAL A 1 167 ? -16.579 1.302 16.892 1.00 95.56 167 VAL A O 1
ATOM 1376 N N . THR A 1 168 ? -18.796 1.474 17.222 1.00 94.44 168 THR A N 1
ATOM 1377 C CA . THR A 1 168 ? -19.169 1.317 15.807 1.00 94.44 168 THR A CA 1
ATOM 1378 C C . THR A 1 168 ? -18.522 2.394 14.934 1.00 94.44 168 THR A C 1
ATOM 1380 O O . THR A 1 168 ? -17.981 2.101 13.869 1.00 94.44 168 THR A O 1
ATOM 1383 N N . TYR A 1 169 ? -18.518 3.646 15.399 1.00 95.75 169 TYR A N 1
ATOM 1384 C CA . TYR A 1 169 ? -17.892 4.757 14.686 1.00 95.75 169 TYR A CA 1
ATOM 1385 C C . TYR A 1 169 ? -16.383 4.549 14.502 1.00 95.75 169 TYR A C 1
ATOM 1387 O O . TYR A 1 169 ? -15.866 4.743 13.402 1.00 95.75 169 TYR A O 1
ATOM 1395 N N . LEU A 1 170 ? -15.675 4.122 15.552 1.00 95.19 170 LEU A N 1
ATOM 1396 C CA . LEU A 1 170 ? -14.235 3.867 15.476 1.00 95.19 170 LEU A CA 1
ATOM 1397 C C . LEU A 1 170 ? -13.905 2.699 14.550 1.00 95.19 170 LEU A C 1
ATOM 1399 O O . LEU A 1 170 ? -12.980 2.814 13.749 1.00 95.19 170 LEU A O 1
ATOM 1403 N N . LEU A 1 171 ? -14.666 1.605 14.616 1.00 96.50 171 LEU A N 1
ATOM 1404 C CA . LEU A 1 171 ? -14.483 0.469 13.712 1.00 96.50 171 LEU A CA 1
ATOM 1405 C C . LEU A 1 171 ? -14.705 0.875 12.251 1.00 96.50 171 LEU A C 1
ATOM 1407 O O . LEU A 1 171 ? -13.870 0.569 11.402 1.00 96.50 171 LEU A O 1
ATOM 1411 N N . ASN A 1 172 ? -15.760 1.644 11.967 1.00 96.81 172 ASN A N 1
ATOM 1412 C CA . ASN A 1 172 ? -16.028 2.168 10.625 1.00 96.81 172 ASN A CA 1
ATOM 1413 C C . ASN A 1 172 ? -14.909 3.091 10.130 1.00 96.81 172 ASN A C 1
ATOM 1415 O O . ASN A 1 172 ? -14.504 3.011 8.971 1.00 96.81 172 ASN A O 1
ATOM 1419 N N . PHE A 1 173 ? -14.383 3.953 11.002 1.00 95.88 173 PHE A N 1
ATOM 1420 C CA . PHE A 1 173 ? -13.267 4.827 10.659 1.00 95.88 173 PHE A CA 1
ATOM 1421 C C . PHE A 1 173 ? -11.986 4.033 10.357 1.00 95.88 173 PHE A C 1
ATOM 1423 O O . PHE A 1 173 ? -11.324 4.288 9.351 1.00 95.88 173 PHE A O 1
ATOM 1430 N N . LEU A 1 174 ? -11.638 3.049 11.188 1.00 96.25 174 LEU A N 1
ATOM 1431 C CA . LEU A 1 174 ? -10.447 2.224 10.978 1.00 96.25 174 LEU A CA 1
ATOM 1432 C C . LEU A 1 174 ? -10.572 1.331 9.732 1.00 96.25 174 LEU A C 1
ATOM 1434 O O . LEU A 1 174 ? -9.595 1.162 9.002 1.00 96.25 174 LEU A O 1
ATOM 1438 N N . GLU A 1 175 ? -11.770 0.823 9.438 1.00 97.19 175 GLU A N 1
ATOM 1439 C CA . GLU A 1 175 ? -12.077 0.123 8.185 1.00 97.19 175 GLU A CA 1
ATOM 1440 C C . GLU A 1 175 ? -11.910 1.041 6.972 1.00 97.19 175 GLU A C 1
ATOM 1442 O O . GLU A 1 175 ? -11.279 0.656 5.988 1.00 97.19 175 GLU A O 1
ATOM 1447 N N . PHE A 1 176 ? -12.405 2.280 7.049 1.00 96.50 176 PHE A N 1
ATOM 1448 C CA . PHE A 1 176 ? -12.205 3.283 6.004 1.00 96.50 176 PHE A CA 1
ATOM 1449 C C . PHE A 1 176 ? -10.715 3.550 5.751 1.00 96.50 176 PHE A C 1
ATOM 1451 O O . PHE A 1 176 ? -10.277 3.566 4.598 1.00 96.50 176 PHE A O 1
ATOM 1458 N N . VAL A 1 177 ? -9.918 3.700 6.814 1.00 96.56 177 VAL A N 1
ATOM 1459 C CA . VAL A 1 177 ? -8.461 3.852 6.697 1.00 96.56 177 VAL A CA 1
ATOM 1460 C C . VAL A 1 177 ? -7.844 2.624 6.021 1.00 96.56 177 VAL A C 1
ATOM 1462 O O . VAL A 1 177 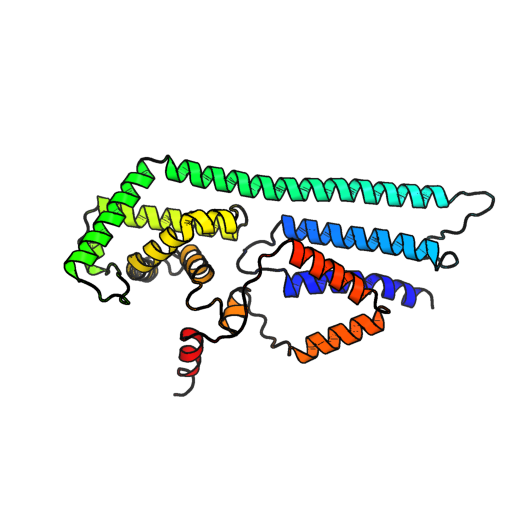? -7.049 2.773 5.091 1.00 96.56 177 VAL A O 1
ATOM 1465 N N . ALA A 1 178 ? -8.247 1.413 6.412 1.00 96.06 178 ALA A N 1
ATOM 1466 C CA . ALA A 1 178 ? -7.756 0.183 5.800 1.00 96.06 178 ALA A CA 1
ATOM 1467 C C . ALA A 1 178 ? -8.094 0.073 4.309 1.00 96.06 178 ALA A C 1
ATOM 1469 O O . ALA A 1 178 ? -7.222 -0.249 3.496 1.00 96.06 178 ALA A O 1
ATOM 1470 N N . ILE A 1 179 ? -9.324 0.420 3.929 1.00 96.00 179 ILE A N 1
ATOM 1471 C CA . ILE A 1 179 ? -9.755 0.507 2.531 1.00 96.00 179 ILE A CA 1
ATOM 1472 C C . ILE A 1 179 ? -8.899 1.525 1.773 1.00 96.00 179 ILE A C 1
ATOM 1474 O O . ILE A 1 179 ? -8.424 1.224 0.674 1.00 96.00 179 ILE A O 1
ATOM 1478 N N . GLY A 1 180 ? -8.681 2.709 2.350 1.00 96.06 180 GLY A N 1
ATOM 1479 C CA . GLY A 1 180 ? -7.892 3.776 1.738 1.00 96.06 180 GLY A CA 1
ATOM 1480 C C . GLY A 1 180 ? -6.449 3.354 1.457 1.00 96.06 180 GLY A C 1
ATOM 1481 O O . GLY A 1 180 ? -5.940 3.606 0.362 1.00 96.06 180 GLY A O 1
ATOM 1482 N N . ILE A 1 181 ? -5.817 2.641 2.394 1.00 95.12 181 ILE A N 1
ATOM 1483 C CA . ILE A 1 181 ? -4.467 2.097 2.204 1.00 95.12 181 ILE A CA 1
ATOM 1484 C C . ILE A 1 181 ? -4.476 1.017 1.118 1.00 95.12 181 ILE A C 1
ATOM 1486 O O . ILE A 1 181 ? -3.692 1.098 0.176 1.00 95.12 181 ILE A O 1
ATOM 1490 N N . ARG A 1 182 ? -5.391 0.040 1.166 1.00 93.12 182 ARG A N 1
ATOM 1491 C CA . ARG A 1 182 ? -5.436 -1.054 0.173 1.00 93.12 182 ARG A CA 1
ATOM 1492 C C . ARG A 1 182 ? -5.712 -0.599 -1.258 1.00 93.12 182 ARG A C 1
ATOM 1494 O O . ARG A 1 182 ? -5.301 -1.273 -2.203 1.00 93.12 182 ARG A O 1
ATOM 1501 N N . HIS A 1 183 ? -6.385 0.533 -1.434 1.00 94.00 183 HIS A N 1
ATOM 1502 C CA . HIS A 1 183 ? -6.586 1.154 -2.745 1.00 94.00 183 HIS A CA 1
ATOM 1503 C C . HIS A 1 183 ? -5.441 2.085 -3.163 1.00 94.00 183 HIS A C 1
ATOM 1505 O O . HIS A 1 183 ? -5.510 2.675 -4.238 1.00 94.00 183 HIS A O 1
ATOM 1511 N N . ASN A 1 184 ? -4.380 2.204 -2.355 1.00 92.81 184 ASN A N 1
ATOM 1512 C CA . ASN A 1 184 ? -3.265 3.126 -2.572 1.00 92.81 184 ASN A CA 1
ATOM 1513 C C . ASN A 1 184 ? -3.721 4.600 -2.672 1.00 92.81 184 ASN A C 1
ATOM 1515 O O . ASN A 1 184 ? -3.111 5.402 -3.379 1.00 92.81 184 ASN A O 1
ATOM 1519 N N . ASN A 1 185 ? -4.802 4.945 -1.965 1.00 94.88 185 ASN A N 1
ATOM 1520 C CA . ASN A 1 185 ? -5.287 6.319 -1.796 1.00 94.88 185 ASN A CA 1
ATOM 1521 C C . ASN A 1 185 ? -4.739 6.960 -0.514 1.00 94.88 185 ASN A C 1
ATOM 1523 O O . ASN A 1 185 ? -4.782 8.182 -0.364 1.00 94.88 185 ASN A O 1
ATOM 1527 N N . LEU A 1 186 ? -4.238 6.132 0.407 1.00 95.56 186 LEU A N 1
ATOM 1528 C CA . LEU A 1 186 ? -3.515 6.544 1.599 1.00 95.56 186 LEU A CA 1
ATOM 1529 C C . LEU A 1 186 ? -2.107 5.942 1.596 1.00 95.56 186 LEU A C 1
ATOM 1531 O O . LEU A 1 186 ? -1.910 4.788 1.217 1.00 95.56 186 LEU A O 1
ATOM 1535 N N . ASP A 1 187 ? -1.144 6.748 2.022 1.00 93.06 187 ASP A N 1
ATOM 1536 C CA . ASP A 1 187 ? 0.260 6.415 2.191 1.00 93.06 187 ASP A CA 1
ATOM 1537 C C . ASP A 1 187 ? 0.409 5.545 3.438 1.00 93.06 187 ASP A C 1
ATOM 1539 O O . ASP A 1 187 ? 0.208 6.003 4.565 1.00 93.06 187 ASP A O 1
ATOM 1543 N N . GLU A 1 188 ? 0.696 4.262 3.229 1.00 92.56 188 GLU A N 1
ATOM 1544 C CA . GLU A 1 188 ? 0.742 3.299 4.322 1.00 92.56 188 GLU A CA 1
ATOM 1545 C C . GLU A 1 188 ? 1.769 3.679 5.386 1.00 92.56 188 GLU A C 1
ATOM 1547 O O . GLU A 1 188 ? 1.452 3.588 6.566 1.00 92.56 188 GLU A O 1
ATOM 1552 N N . ASP A 1 189 ? 2.967 4.107 4.989 1.00 87.56 189 ASP A N 1
ATOM 1553 C CA . ASP A 1 189 ? 4.070 4.362 5.915 1.00 87.56 189 ASP A CA 1
ATOM 1554 C C . ASP A 1 189 ? 3.750 5.553 6.823 1.00 87.56 189 ASP A C 1
ATOM 1556 O O . ASP A 1 189 ? 3.921 5.489 8.045 1.00 87.56 189 ASP A O 1
ATOM 1560 N N . LEU A 1 190 ? 3.191 6.618 6.243 1.00 87.88 190 LEU A N 1
ATOM 1561 C CA . LEU A 1 190 ? 2.748 7.791 6.985 1.00 87.88 190 LEU A CA 1
ATOM 1562 C C . LEU A 1 190 ? 1.604 7.460 7.951 1.00 87.88 190 LEU A C 1
ATOM 1564 O O . LEU A 1 190 ? 1.634 7.869 9.119 1.00 87.88 190 LEU A O 1
ATOM 1568 N N . ILE A 1 191 ? 0.585 6.733 7.478 1.00 94.19 191 ILE A N 1
ATOM 1569 C CA . ILE A 1 191 ? -0.546 6.360 8.330 1.00 94.19 191 ILE A CA 1
ATOM 1570 C C . ILE A 1 191 ? -0.084 5.380 9.411 1.00 94.19 191 ILE A C 1
ATOM 1572 O O . ILE A 1 191 ? -0.444 5.565 10.570 1.00 94.19 191 ILE A O 1
ATOM 1576 N N . ARG A 1 192 ? 0.759 4.393 9.091 1.00 90.94 192 ARG A N 1
ATOM 1577 C CA . ARG A 1 192 ? 1.324 3.438 10.054 1.00 90.94 192 ARG A CA 1
ATOM 1578 C C . ARG A 1 192 ? 2.072 4.174 11.162 1.00 90.94 192 ARG A C 1
ATOM 1580 O O . ARG A 1 192 ? 1.795 3.922 12.332 1.00 90.94 192 ARG A O 1
ATOM 1587 N N . GLY A 1 193 ? 2.934 5.133 10.822 1.00 86.25 193 GLY A N 1
ATOM 1588 C CA . GLY A 1 193 ? 3.655 5.942 11.811 1.00 86.25 193 GLY A CA 1
ATOM 1589 C C . GLY A 1 193 ? 2.744 6.702 12.786 1.00 86.25 193 GLY A C 1
ATOM 1590 O O . GLY A 1 193 ? 3.129 6.934 13.928 1.00 86.25 193 GLY A O 1
ATOM 1591 N N . SER A 1 194 ? 1.520 7.041 12.369 1.00 88.44 194 SER A N 1
ATOM 1592 C CA . SER A 1 194 ? 0.568 7.820 13.177 1.00 88.44 194 SER A CA 1
ATOM 1593 C C . SER A 1 194 ? -0.478 6.960 13.902 1.00 88.44 194 SER A C 1
ATOM 1595 O O . SER A 1 194 ? -0.879 7.271 15.020 1.00 88.44 194 SER A O 1
ATOM 1597 N N . PHE A 1 195 ? -0.942 5.881 13.268 1.00 90.81 195 PHE A N 1
ATOM 1598 C CA . PHE A 1 195 ? -2.126 5.119 13.673 1.00 90.81 195 PHE A CA 1
ATOM 1599 C C . PHE A 1 195 ? -1.838 3.680 14.097 1.00 90.81 195 PHE A C 1
ATOM 1601 O O . PHE A 1 195 ? -2.749 3.043 14.621 1.00 90.81 195 PHE A O 1
ATOM 1608 N N . LYS A 1 196 ? -0.618 3.149 13.932 1.00 89.12 196 LYS A N 1
ATOM 1609 C CA . LYS A 1 196 ? -0.314 1.735 14.227 1.00 89.12 196 LYS A CA 1
ATOM 1610 C C . LYS A 1 196 ? -0.776 1.303 15.619 1.00 89.12 196 LYS A C 1
ATOM 1612 O O . LYS A 1 196 ? -1.527 0.338 15.739 1.00 89.12 196 LYS A O 1
ATOM 1617 N N . SER A 1 197 ? -0.391 2.039 16.660 1.00 89.50 197 SER A N 1
ATOM 1618 C CA . SER A 1 197 ? -0.761 1.713 18.045 1.00 89.50 197 SER A CA 1
ATOM 1619 C C . SER A 1 197 ? -2.266 1.836 18.292 1.00 89.50 197 SER A C 1
ATOM 1621 O O . SER A 1 197 ? -2.844 1.007 18.991 1.00 89.50 197 SER A O 1
ATOM 1623 N N . ILE A 1 198 ? -2.914 2.839 17.687 1.00 91.06 198 ILE A N 1
ATOM 1624 C CA . ILE A 1 198 ? -4.362 3.068 17.797 1.00 91.06 198 ILE A CA 1
ATOM 1625 C C . ILE A 1 198 ? -5.115 1.911 17.141 1.00 91.06 198 ILE A C 1
ATOM 1627 O O . ILE A 1 198 ? -5.999 1.326 17.763 1.00 91.06 198 ILE A O 1
ATOM 1631 N N . LEU A 1 199 ? -4.740 1.546 15.915 1.00 93.88 199 LEU A N 1
ATOM 1632 C CA . LEU A 1 199 ? -5.361 0.462 15.166 1.00 93.88 199 LEU A CA 1
ATOM 1633 C C . LEU A 1 199 ? -5.162 -0.879 15.874 1.00 93.88 199 LEU A C 1
ATOM 1635 O O . LEU A 1 199 ? -6.148 -1.565 16.131 1.00 93.88 199 LEU A O 1
ATOM 1639 N N . LYS A 1 200 ? -3.920 -1.220 16.259 1.00 91.69 200 LYS A N 1
ATOM 1640 C CA . LYS A 1 200 ? -3.607 -2.460 16.994 1.00 91.69 200 LYS A CA 1
ATOM 1641 C C . LYS A 1 200 ? -4.419 -2.556 18.279 1.00 91.69 200 LYS A C 1
ATOM 1643 O O . LYS A 1 200 ? -5.087 -3.554 18.531 1.00 91.69 200 LYS A O 1
ATOM 1648 N N . SER A 1 201 ? -4.425 -1.483 19.062 1.00 90.88 201 SER A N 1
ATOM 1649 C CA . SER A 1 201 ? -5.146 -1.451 20.326 1.00 90.88 201 SER A CA 1
ATOM 1650 C C . SER A 1 201 ? -6.660 -1.591 20.166 1.00 90.88 201 SER A C 1
ATOM 1652 O O . SER A 1 201 ? -7.273 -2.307 20.953 1.00 90.88 201 SER A O 1
ATOM 1654 N N . ASN A 1 202 ? -7.275 -0.880 19.219 1.00 94.25 202 ASN A N 1
ATOM 1655 C CA . ASN A 1 202 ? -8.728 -0.914 19.039 1.00 94.25 202 ASN A CA 1
ATOM 1656 C C . ASN A 1 202 ? -9.182 -2.231 18.404 1.00 94.25 202 ASN A C 1
ATOM 1658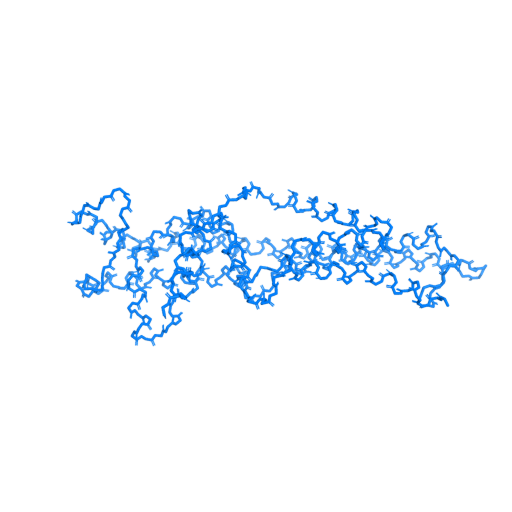 O O . ASN A 1 202 ? -10.200 -2.775 18.818 1.00 94.25 202 ASN A O 1
ATOM 1662 N N . TYR A 1 203 ? -8.409 -2.781 17.462 1.00 94.94 203 TYR A N 1
ATOM 1663 C CA . TYR A 1 203 ? -8.704 -4.091 16.891 1.00 94.94 203 TYR A CA 1
ATOM 1664 C C . TYR A 1 203 ? -8.700 -5.180 17.967 1.00 94.94 203 TYR A C 1
ATOM 1666 O O . TYR A 1 203 ? -9.671 -5.918 18.082 1.00 94.94 203 TYR A O 1
ATOM 1674 N N . ILE A 1 204 ? -7.655 -5.239 18.806 1.00 92.69 204 ILE A N 1
ATOM 1675 C CA . ILE A 1 204 ? -7.576 -6.220 19.901 1.00 92.69 204 ILE A CA 1
ATOM 1676 C C . ILE A 1 204 ? -8.744 -6.047 20.876 1.00 92.69 204 ILE A C 1
ATOM 1678 O O . ILE A 1 204 ? -9.352 -7.041 21.272 1.00 92.69 204 ILE A O 1
ATOM 1682 N N . LEU A 1 205 ? -9.067 -4.800 21.237 1.00 94.56 205 LEU A N 1
ATOM 1683 C CA . LEU A 1 205 ? -10.144 -4.486 22.173 1.00 94.56 205 LEU A CA 1
ATOM 1684 C C . LEU A 1 205 ? -11.514 -4.932 21.652 1.00 94.56 205 LEU A C 1
ATOM 1686 O O . LEU A 1 205 ? -12.293 -5.501 22.410 1.00 94.56 205 LEU A O 1
ATOM 1690 N N . PHE A 1 206 ? -11.805 -4.688 20.375 1.00 96.25 206 PHE A N 1
ATOM 1691 C CA . PHE A 1 206 ? -13.123 -4.929 19.783 1.00 96.25 206 PHE A CA 1
ATOM 1692 C C . PHE A 1 206 ? -13.213 -6.221 18.969 1.00 96.25 206 PHE A C 1
ATOM 1694 O O . PHE A 1 206 ? -14.241 -6.469 18.346 1.00 96.25 206 PHE A O 1
ATOM 1701 N N . GLN A 1 207 ? -12.179 -7.064 18.984 1.00 95.12 207 GLN A N 1
ATOM 1702 C CA . GLN A 1 207 ? -12.108 -8.274 18.163 1.00 95.12 207 GLN A CA 1
ATOM 1703 C C . GLN A 1 207 ? -13.354 -9.162 18.313 1.00 95.12 207 GLN A C 1
ATOM 1705 O O . GLN A 1 207 ? -13.949 -9.562 17.317 1.00 95.12 207 GLN A O 1
ATOM 1710 N N . LYS A 1 208 ? -13.793 -9.412 19.552 1.00 94.50 208 LYS A N 1
ATOM 1711 C CA . LYS A 1 208 ? -14.977 -10.239 19.840 1.00 94.50 208 LYS A CA 1
ATOM 1712 C C . LYS A 1 208 ? -16.278 -9.621 19.326 1.00 94.50 208 LYS A C 1
ATOM 1714 O O . LYS A 1 208 ? -17.200 -10.343 18.967 1.00 94.50 208 LYS A O 1
ATOM 1719 N N . ILE A 1 209 ? -16.339 -8.293 19.245 1.00 95.50 209 ILE A N 1
ATOM 1720 C CA . ILE A 1 209 ? -17.492 -7.567 18.704 1.00 95.50 209 ILE A CA 1
ATOM 1721 C C . ILE A 1 209 ? -17.508 -7.664 17.181 1.00 95.50 209 ILE A C 1
ATOM 1723 O O . ILE A 1 209 ? -18.558 -7.901 16.596 1.00 95.50 209 ILE A O 1
ATOM 1727 N N . ILE A 1 210 ? -16.342 -7.549 16.539 1.00 95.12 210 ILE A N 1
ATOM 1728 C CA . ILE A 1 210 ? -16.199 -7.763 15.093 1.00 95.12 210 ILE A CA 1
ATOM 1729 C C . ILE A 1 210 ? -16.638 -9.186 14.720 1.00 95.12 210 ILE A C 1
ATOM 1731 O O . ILE A 1 210 ? -17.401 -9.356 13.773 1.00 95.12 210 ILE A O 1
ATOM 1735 N N . GLU A 1 211 ? -16.180 -10.194 15.469 1.00 93.69 211 GLU A N 1
ATOM 1736 C CA . GLU A 1 211 ? -16.569 -11.601 15.287 1.00 93.69 211 GLU A CA 1
ATOM 1737 C C . GLU A 1 211 ? -18.093 -11.773 15.415 1.00 93.69 211 GLU A C 1
ATOM 1739 O O . GLU A 1 211 ? -18.724 -12.315 14.512 1.00 93.69 211 GLU A O 1
ATOM 1744 N N . HIS A 1 212 ? -18.702 -11.204 16.459 1.00 93.62 212 HIS A N 1
ATOM 1745 C CA . HIS A 1 212 ? -20.151 -11.256 16.663 1.00 93.62 212 HIS A CA 1
ATOM 1746 C C . HIS A 1 212 ? -20.957 -10.586 15.535 1.00 93.62 212 HIS A C 1
ATOM 1748 O O . HIS A 1 212 ? -21.936 -11.150 15.051 1.00 93.62 212 HIS A O 1
ATOM 1754 N N . LEU A 1 213 ? -20.538 -9.404 15.070 1.00 92.38 213 LEU A N 1
ATOM 1755 C CA . LEU A 1 213 ? -21.209 -8.702 13.968 1.00 92.38 213 LEU A CA 1
ATOM 1756 C C . LEU A 1 213 ? -21.107 -9.470 12.641 1.00 92.38 213 LEU A C 1
ATOM 1758 O O . LEU A 1 213 ? -22.017 -9.411 11.817 1.00 92.38 213 LEU A O 1
ATOM 1762 N N . ARG A 1 214 ? -20.019 -10.218 12.426 1.00 93.12 214 ARG A N 1
ATOM 1763 C CA . ARG A 1 214 ? -19.862 -11.067 11.235 1.00 93.12 214 ARG A CA 1
ATOM 1764 C C . ARG A 1 214 ? -20.815 -12.252 11.217 1.00 93.12 214 ARG A C 1
ATOM 1766 O O . ARG A 1 214 ? -21.256 -12.636 10.136 1.00 93.12 214 ARG A O 1
ATOM 1773 N N . GLU A 1 215 ? -21.092 -12.824 12.384 1.00 92.94 215 GLU A N 1
ATOM 1774 C CA . GLU A 1 215 ? -22.043 -13.927 12.543 1.00 92.94 215 GLU A CA 1
ATOM 1775 C C . GLU A 1 215 ? -23.488 -13.462 12.345 1.00 92.94 215 GLU A C 1
ATOM 1777 O O . GLU A 1 215 ? -24.277 -14.180 11.737 1.00 92.94 215 GLU A O 1
ATOM 1782 N N . LEU A 1 216 ? -23.824 -12.265 12.838 1.00 90.44 216 LEU A N 1
ATOM 1783 C CA . LEU A 1 216 ? -25.178 -11.719 12.751 1.00 90.44 216 LEU A CA 1
ATOM 1784 C C . LEU A 1 216 ? -25.517 -11.151 11.370 1.00 90.44 216 LEU A C 1
ATOM 1786 O O . LEU A 1 216 ? -26.576 -11.463 10.828 1.00 90.44 216 LEU A O 1
ATOM 1790 N N . ASP A 1 217 ? -24.636 -10.317 10.814 1.00 90.69 217 ASP A N 1
ATOM 1791 C CA . ASP A 1 217 ? -24.978 -9.482 9.661 1.00 90.69 217 ASP A CA 1
ATOM 1792 C C . ASP A 1 217 ? -24.281 -9.951 8.380 1.00 90.69 217 ASP A C 1
ATOM 1794 O O . ASP A 1 217 ? -24.926 -10.307 7.390 1.00 90.69 217 ASP A O 1
ATOM 1798 N N . ASN A 1 218 ? -22.945 -9.902 8.348 1.00 89.69 218 ASN A N 1
ATOM 1799 C CA . ASN A 1 218 ? -22.181 -10.222 7.143 1.00 89.69 218 ASN A CA 1
ATOM 1800 C C . ASN A 1 218 ? -20.742 -10.656 7.469 1.00 89.69 218 ASN A C 1
ATOM 1802 O O . ASN A 1 218 ? -19.991 -9.878 8.067 1.00 89.69 218 ASN A O 1
ATOM 1806 N N . PRO A 1 219 ? -20.280 -11.815 6.956 1.00 87.50 219 PRO A N 1
ATOM 1807 C CA . PRO A 1 219 ? -18.946 -12.345 7.245 1.00 87.50 219 PRO A CA 1
ATOM 1808 C C . PRO A 1 219 ? -17.791 -11.434 6.799 1.00 87.50 219 PRO A C 1
ATOM 1810 O O . PRO A 1 219 ? -16.657 -11.611 7.237 1.00 87.50 219 PRO A O 1
ATOM 1813 N N . LYS A 1 220 ? -18.045 -10.453 5.922 1.00 86.56 220 LYS A N 1
ATOM 1814 C CA . LYS A 1 220 ? -17.036 -9.512 5.409 1.00 86.56 220 LYS A CA 1
ATOM 1815 C C . LYS A 1 220 ? -16.910 -8.221 6.224 1.00 86.56 220 LYS A C 1
ATOM 1817 O O . LYS A 1 220 ? -16.071 -7.390 5.872 1.00 86.56 220 LYS A O 1
ATOM 1822 N N . ILE A 1 221 ? -17.709 -8.032 7.275 1.00 91.50 221 ILE A N 1
ATOM 1823 C CA . ILE A 1 221 ? -17.647 -6.842 8.134 1.00 91.50 221 ILE A CA 1
ATOM 1824 C C . ILE A 1 221 ? -16.241 -6.685 8.724 1.00 91.50 221 ILE A C 1
ATOM 1826 O O . ILE A 1 221 ? -15.663 -7.630 9.259 1.00 91.50 221 ILE A O 1
ATOM 1830 N N . TYR A 1 222 ? -15.667 -5.489 8.593 1.00 95.50 222 TYR A N 1
ATOM 1831 C CA . TYR A 1 222 ? -14.337 -5.142 9.109 1.00 95.50 222 TYR A CA 1
ATOM 1832 C C . TYR A 1 222 ? -13.191 -6.052 8.633 1.00 95.50 222 TYR A C 1
ATOM 1834 O O . TYR A 1 222 ? -12.181 -6.230 9.317 1.00 95.50 222 TYR A O 1
ATOM 1842 N N . ASN A 1 223 ? -13.346 -6.696 7.473 1.00 91.81 223 ASN A N 1
ATOM 1843 C CA . ASN A 1 223 ? -12.320 -7.578 6.915 1.00 91.81 223 ASN A CA 1
ATOM 1844 C C . ASN A 1 223 ?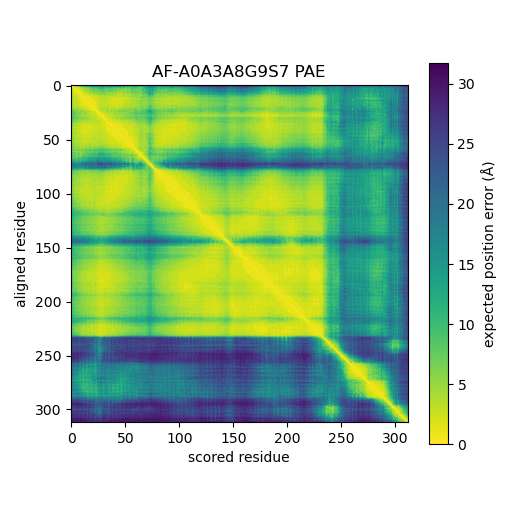 -11.060 -6.796 6.511 1.00 91.81 223 ASN A C 1
ATOM 1846 O O . ASN A 1 223 ? -9.942 -7.294 6.627 1.00 91.81 223 ASN A O 1
ATOM 1850 N N . GLN A 1 224 ? -11.221 -5.553 6.052 1.00 93.31 224 GLN A N 1
ATOM 1851 C CA . GLN A 1 224 ? -10.098 -4.733 5.598 1.00 93.31 224 GLN A CA 1
ATOM 1852 C C . GLN A 1 224 ? -9.233 -4.318 6.789 1.00 93.31 224 GLN A C 1
ATOM 1854 O O . GLN A 1 224 ? -8.007 -4.409 6.726 1.00 93.31 224 GLN A O 1
ATOM 1859 N N . LEU A 1 225 ? -9.881 -3.940 7.889 1.00 95.50 225 LEU A N 1
ATOM 1860 C CA . LEU A 1 225 ? -9.269 -3.643 9.173 1.00 95.50 225 LEU A CA 1
ATOM 1861 C C . LEU A 1 225 ? -8.499 -4.845 9.721 1.00 95.50 225 LEU A C 1
ATOM 1863 O O . LEU A 1 225 ? -7.349 -4.684 10.117 1.00 95.50 225 LEU A O 1
ATOM 1867 N N . GLU A 1 226 ? -9.082 -6.046 9.708 1.00 92.88 226 GLU A N 1
ATOM 1868 C CA . GLU A 1 226 ? -8.374 -7.259 10.134 1.00 92.88 226 GLU A CA 1
ATOM 1869 C C . GLU A 1 226 ? -7.132 -7.529 9.274 1.00 92.88 226 GLU A C 1
ATOM 1871 O O . GLU A 1 226 ? -6.055 -7.804 9.807 1.00 92.88 226 GLU A O 1
ATOM 1876 N N . MET A 1 227 ? -7.254 -7.427 7.947 1.00 88.88 227 MET A N 1
ATOM 1877 C CA . MET A 1 227 ? -6.114 -7.599 7.043 1.00 88.88 227 MET A CA 1
ATOM 1878 C C . MET A 1 227 ? -5.018 -6.565 7.318 1.00 88.88 227 MET A C 1
ATOM 1880 O O . MET A 1 227 ? -3.838 -6.915 7.328 1.00 88.88 227 MET A O 1
ATOM 1884 N N . LEU A 1 228 ? -5.388 -5.307 7.573 1.00 92.88 228 LEU A N 1
ATOM 1885 C CA . LEU A 1 228 ? -4.436 -4.251 7.912 1.00 92.88 228 LEU A CA 1
ATOM 1886 C C . LEU A 1 228 ? -3.794 -4.476 9.288 1.00 92.88 228 LEU A C 1
ATOM 1888 O O . LEU A 1 228 ? -2.585 -4.312 9.424 1.00 92.88 228 LEU A O 1
ATOM 1892 N N . HIS A 1 229 ? -4.570 -4.898 10.288 1.00 91.88 229 HIS A N 1
ATOM 1893 C CA . HIS A 1 229 ? -4.055 -5.268 11.604 1.00 91.88 229 HIS A CA 1
ATOM 1894 C C . HIS A 1 229 ? -2.996 -6.363 11.479 1.00 91.88 229 HIS A C 1
ATOM 1896 O O . HIS A 1 229 ? -1.880 -6.190 11.958 1.00 91.88 229 HIS A O 1
ATOM 1902 N N . LYS A 1 230 ? -3.319 -7.456 10.774 1.00 85.81 230 LYS A N 1
ATOM 1903 C CA . LYS A 1 230 ? -2.376 -8.551 10.504 1.00 85.81 230 LYS A CA 1
ATOM 1904 C C . LYS A 1 230 ? -1.136 -8.050 9.763 1.00 85.81 230 LYS A C 1
ATOM 1906 O O . LYS A 1 230 ? -0.035 -8.457 10.106 1.00 85.81 230 LYS A O 1
ATOM 1911 N N . ARG A 1 231 ? -1.303 -7.126 8.805 1.00 84.00 231 ARG A N 1
ATOM 1912 C CA . ARG A 1 231 ? -0.198 -6.497 8.060 1.00 84.00 231 ARG A CA 1
ATOM 1913 C C . ARG A 1 231 ? 0.725 -5.649 8.946 1.00 84.00 231 ARG A C 1
ATOM 1915 O O . ARG A 1 231 ? 1.905 -5.502 8.624 1.00 84.00 231 ARG A O 1
ATOM 1922 N N . TRP A 1 232 ? 0.217 -5.071 10.028 1.00 87.44 232 TRP A N 1
ATOM 1923 C CA . TRP A 1 232 ? 0.983 -4.208 10.935 1.00 87.44 232 TRP A CA 1
ATOM 1924 C C . TRP A 1 232 ? 1.452 -4.906 12.217 1.00 87.44 232 TRP A C 1
ATOM 1926 O O . TRP A 1 232 ? 2.180 -4.292 13.003 1.00 87.44 232 TRP A O 1
ATOM 1936 N N . ASP A 1 233 ? 1.057 -6.161 12.445 1.00 80.31 233 ASP A N 1
ATOM 1937 C CA . ASP A 1 233 ? 1.452 -6.915 13.632 1.00 80.31 233 ASP A CA 1
ATOM 1938 C C . ASP A 1 233 ? 2.865 -7.504 13.469 1.00 80.31 233 ASP A C 1
ATOM 1940 O O . ASP A 1 233 ? 3.079 -8.636 13.031 1.00 80.31 233 ASP A O 1
ATOM 1944 N N . GLU A 1 234 ? 3.859 -6.684 13.813 1.00 61.69 234 GLU A N 1
ATOM 1945 C CA . GLU A 1 234 ? 5.290 -7.009 13.731 1.00 61.69 234 GLU A CA 1
ATOM 1946 C C . GLU A 1 234 ? 5.735 -8.109 14.707 1.00 61.69 234 GLU A C 1
ATOM 1948 O O . GLU A 1 234 ? 6.792 -8.702 14.502 1.00 61.69 234 GLU A O 1
ATOM 1953 N N . GLU A 1 235 ? 4.948 -8.415 15.742 1.00 52.91 235 GLU A N 1
ATOM 1954 C CA . GLU A 1 235 ? 5.352 -9.336 16.814 1.00 52.91 235 GLU A CA 1
ATOM 1955 C C . GLU A 1 235 ? 5.162 -10.815 16.460 1.00 52.91 235 GLU A C 1
ATOM 1957 O O . GLU A 1 235 ? 5.855 -11.656 17.028 1.00 52.91 235 GLU A O 1
ATOM 1962 N N . ASN A 1 236 ? 4.303 -11.148 15.487 1.00 48.56 236 ASN A N 1
ATOM 1963 C CA . ASN A 1 236 ? 4.020 -12.546 15.148 1.00 48.56 236 ASN A CA 1
ATOM 1964 C C . ASN A 1 236 ? 4.360 -12.927 13.704 1.00 48.56 236 ASN A C 1
ATOM 1966 O O . ASN A 1 236 ? 4.839 -14.033 13.493 1.00 48.56 236 ASN A O 1
ATOM 1970 N N . HIS A 1 237 ? 4.180 -12.064 12.698 1.00 49.88 237 HIS A N 1
ATOM 1971 C CA . HIS A 1 237 ? 4.248 -12.506 11.291 1.00 49.88 237 HIS A CA 1
ATOM 1972 C C . HIS A 1 237 ? 5.429 -11.975 10.478 1.00 49.88 237 HIS A C 1
ATOM 1974 O O . HIS A 1 237 ? 5.807 -12.620 9.502 1.00 49.88 237 HIS A O 1
ATOM 1980 N N . SER A 1 238 ? 6.054 -10.870 10.897 1.00 42.03 238 SER A N 1
ATOM 1981 C CA . SER A 1 238 ? 7.218 -10.251 10.227 1.00 42.03 238 SER A CA 1
ATOM 1982 C C . SER A 1 238 ? 8.373 -11.229 10.004 1.00 42.03 238 SER A C 1
ATOM 1984 O O . SER A 1 238 ? 9.109 -11.153 9.023 1.00 42.03 238 SER A O 1
ATOM 1986 N N . LYS A 1 239 ? 8.503 -12.189 10.915 1.00 43.38 239 LYS A N 1
ATOM 1987 C CA . LYS A 1 239 ? 9.574 -13.163 10.903 1.00 43.38 239 LYS A CA 1
ATOM 1988 C C . LYS A 1 239 ? 9.190 -14.488 10.248 1.00 43.38 239 LYS A C 1
ATOM 1990 O O . LYS A 1 239 ? 10.109 -15.225 9.932 1.00 43.38 239 LYS A O 1
ATOM 1995 N N . CYS A 1 240 ? 7.903 -14.798 10.041 1.00 50.94 240 CYS A N 1
ATOM 1996 C CA . CYS A 1 240 ? 7.431 -16.123 9.622 1.00 50.94 240 CYS A CA 1
ATOM 1997 C C . CYS A 1 240 ? 7.573 -16.391 8.116 1.00 50.94 240 CYS A C 1
ATOM 1999 O O . CYS A 1 240 ? 6.988 -15.684 7.299 1.00 50.94 240 CYS A O 1
ATOM 2001 N N . ALA A 1 241 ? 8.284 -17.467 7.759 1.00 51.03 241 ALA A N 1
ATOM 2002 C CA . ALA A 1 241 ? 8.512 -17.875 6.369 1.00 51.03 241 ALA A CA 1
ATOM 2003 C C . ALA A 1 241 ? 7.226 -18.177 5.563 1.00 51.03 241 ALA A C 1
ATOM 2005 O O . ALA A 1 241 ? 7.185 -17.862 4.378 1.00 51.03 241 ALA A O 1
ATOM 2006 N N . GLU A 1 242 ? 6.175 -18.726 6.187 1.00 51.06 242 GLU A N 1
ATOM 2007 C CA . GLU A 1 242 ? 4.885 -19.017 5.527 1.00 51.06 242 GLU A CA 1
ATOM 2008 C C . GLU A 1 242 ? 3.980 -17.769 5.445 1.00 51.06 242 GLU A C 1
ATOM 2010 O O . GLU A 1 242 ? 3.403 -17.480 4.395 1.00 51.06 242 GLU A O 1
ATOM 2015 N N . CYS A 1 243 ? 3.927 -16.935 6.493 1.00 50.81 243 CYS A N 1
ATOM 2016 C CA . CYS A 1 243 ? 3.210 -15.653 6.431 1.00 50.81 243 CYS A CA 1
ATOM 2017 C C . CYS A 1 243 ? 3.840 -14.659 5.439 1.00 50.81 243 CYS A C 1
ATOM 2019 O O . CYS A 1 243 ? 3.157 -13.745 4.976 1.00 50.81 243 CYS A O 1
ATOM 2021 N N . LYS A 1 244 ? 5.114 -14.852 5.065 1.00 47.78 244 LYS A N 1
ATOM 2022 C CA . LYS A 1 244 ? 5.812 -14.071 4.031 1.00 47.78 244 LYS A CA 1
ATOM 2023 C C . LYS A 1 244 ? 5.136 -14.181 2.656 1.00 47.78 244 LYS A C 1
ATOM 2025 O O . LYS A 1 244 ? 5.141 -13.207 1.904 1.00 47.78 244 LYS A O 1
ATOM 2030 N N . GLU A 1 245 ? 4.511 -15.320 2.338 1.00 41.47 245 GLU A N 1
ATOM 2031 C CA . GLU A 1 245 ? 3.701 -15.486 1.119 1.00 41.47 245 GLU A CA 1
ATOM 2032 C C . GLU A 1 245 ? 2.286 -14.918 1.273 1.00 41.47 245 GLU A C 1
ATOM 2034 O O . GLU A 1 245 ? 1.749 -14.338 0.331 1.00 41.47 245 GLU A O 1
ATOM 2039 N N . TRP A 1 246 ? 1.698 -14.982 2.472 1.00 40.41 246 TRP A N 1
ATOM 2040 C CA . TRP A 1 246 ? 0.377 -14.403 2.744 1.00 40.41 246 TRP A CA 1
ATOM 2041 C C . TRP A 1 246 ? 0.387 -12.866 2.695 1.00 40.41 246 TRP A C 1
ATOM 2043 O O . TRP A 1 246 ? -0.587 -12.266 2.260 1.00 40.41 246 TRP A O 1
ATOM 2053 N N . TYR A 1 247 ? 1.507 -12.200 3.005 1.00 42.78 247 TYR A N 1
ATOM 2054 C CA . TYR A 1 247 ? 1.693 -10.764 2.716 1.00 42.78 247 TYR A CA 1
ATOM 2055 C C . TYR A 1 247 ? 1.679 -10.433 1.214 1.00 42.78 247 TYR A C 1
ATOM 2057 O O . TYR A 1 247 ? 1.449 -9.286 0.839 1.00 42.78 247 TYR A O 1
ATOM 2065 N N . LYS A 1 248 ? 1.849 -11.435 0.345 1.00 42.06 248 LYS A N 1
ATOM 2066 C CA . LYS A 1 248 ? 1.559 -11.364 -1.087 1.00 42.06 248 LYS A CA 1
ATOM 2067 C C . LYS A 1 248 ? 0.208 -12.024 -1.395 1.00 42.06 248 LYS A C 1
ATOM 2069 O O . LYS A 1 248 ? 0.122 -12.731 -2.381 1.00 42.06 248 LYS A O 1
ATOM 2074 N N . VAL A 1 249 ? -0.867 -11.786 -0.630 1.00 36.44 249 VAL A N 1
ATOM 2075 C CA . VAL A 1 249 ? -2.206 -12.423 -0.781 1.00 36.44 249 VAL A CA 1
ATOM 2076 C C . VAL A 1 249 ? -2.679 -12.711 -2.226 1.00 36.44 249 VAL A C 1
ATOM 2078 O O . VAL A 1 249 ? -3.371 -11.930 -2.870 1.00 36.44 249 VAL A O 1
ATOM 2081 N N . GLY A 1 250 ? -2.380 -13.901 -2.714 1.00 28.14 250 GLY A N 1
ATOM 2082 C CA . GLY A 1 250 ? -2.932 -14.475 -3.928 1.00 28.14 250 GLY A CA 1
ATOM 2083 C C . GLY A 1 250 ? -2.251 -15.811 -4.106 1.00 28.14 250 GLY A C 1
ATOM 2084 O O . GLY A 1 250 ? -1.083 -15.835 -4.477 1.00 28.14 250 GLY A O 1
ATOM 2085 N N . VAL A 1 251 ? -2.956 -16.889 -3.760 1.00 35.03 251 VAL A N 1
ATOM 2086 C CA . VAL A 1 251 ? -2.487 -18.267 -3.911 1.00 35.03 251 VAL A CA 1
ATOM 2087 C C . VAL A 1 251 ? -1.964 -18.445 -5.334 1.00 35.03 251 VAL A C 1
ATOM 2089 O O . VAL A 1 251 ? -2.732 -18.518 -6.289 1.00 35.03 251 VAL A O 1
ATOM 2092 N N . VAL A 1 252 ? -0.643 -18.482 -5.472 1.00 33.19 252 VAL A N 1
ATOM 2093 C CA . VAL A 1 252 ? -0.001 -19.233 -6.537 1.00 33.19 252 VAL A CA 1
ATOM 2094 C C . VAL A 1 252 ? 0.440 -20.506 -5.843 1.00 33.19 252 VAL A C 1
ATOM 2096 O O . VAL A 1 252 ? 1.488 -20.543 -5.207 1.00 33.19 252 VAL A O 1
ATOM 2099 N N . GLU A 1 253 ? -0.402 -21.536 -5.903 1.00 35.16 253 GLU A N 1
ATOM 2100 C CA . GLU A 1 253 ? 0.072 -22.901 -5.710 1.00 35.16 253 GLU A CA 1
ATOM 2101 C C . GLU A 1 253 ? 1.216 -23.116 -6.698 1.00 35.16 253 GLU A C 1
ATOM 2103 O O . GLU A 1 253 ? 1.035 -23.191 -7.912 1.00 35.16 253 GLU A O 1
ATOM 2108 N N . GLY A 1 254 ? 2.429 -23.097 -6.174 1.00 38.47 254 GLY A N 1
ATOM 2109 C CA . GLY A 1 254 ? 3.614 -23.131 -7.000 1.00 38.47 254 GLY A CA 1
ATOM 2110 C C . GLY A 1 254 ? 4.820 -22.803 -6.162 1.00 38.47 254 GLY A C 1
ATOM 2111 O O . GLY A 1 254 ? 5.390 -21.728 -6.312 1.00 38.47 254 GLY A O 1
ATOM 2112 N N . GLY A 1 255 ? 5.211 -23.747 -5.302 1.00 37.62 255 GLY A N 1
ATOM 2113 C CA . GLY A 1 255 ? 6.512 -23.748 -4.645 1.00 37.62 255 GLY A CA 1
ATOM 2114 C C . GLY A 1 255 ? 7.620 -23.641 -5.692 1.00 37.62 255 GLY A C 1
ATOM 2115 O O . GLY A 1 255 ? 8.132 -24.639 -6.208 1.00 37.62 255 GLY A O 1
ATOM 2116 N N . PHE A 1 256 ? 7.986 -22.414 -6.048 1.00 45.44 256 PHE A N 1
ATOM 2117 C CA . PHE A 1 256 ? 9.127 -22.143 -6.898 1.00 45.44 256 PHE A CA 1
ATOM 2118 C C . PHE A 1 256 ? 10.364 -22.234 -6.019 1.00 45.44 256 PHE A C 1
ATOM 2120 O O . PHE A 1 256 ? 10.801 -21.276 -5.393 1.00 45.44 256 PHE A O 1
ATOM 2127 N N . ASN A 1 257 ? 10.889 -23.457 -5.974 1.00 53.34 257 ASN A N 1
ATOM 2128 C CA . ASN A 1 257 ? 12.137 -23.844 -5.337 1.00 53.34 257 ASN A CA 1
ATOM 2129 C C . ASN A 1 257 ? 13.199 -22.744 -5.528 1.00 53.34 257 ASN A C 1
ATOM 2131 O O . ASN A 1 257 ? 13.535 -22.410 -6.666 1.00 53.34 257 ASN A O 1
ATOM 2135 N N . THR A 1 258 ? 13.752 -22.197 -4.446 1.00 51.16 258 THR A N 1
ATOM 2136 C CA . THR A 1 258 ? 14.783 -21.140 -4.460 1.00 51.16 258 THR A CA 1
ATOM 2137 C C . THR A 1 258 ? 15.960 -21.499 -5.378 1.00 51.16 258 THR A C 1
ATOM 2139 O O . THR A 1 258 ? 16.530 -20.639 -6.047 1.00 51.16 258 THR A O 1
ATOM 2142 N N . ALA A 1 259 ? 16.250 -22.797 -5.513 1.00 53.91 259 ALA A N 1
ATOM 2143 C CA . ALA A 1 259 ? 17.209 -23.342 -6.469 1.00 53.91 259 ALA A CA 1
ATOM 2144 C C . ALA A 1 259 ? 16.836 -23.076 -7.941 1.00 53.91 259 ALA A C 1
ATOM 2146 O O . ALA A 1 259 ? 17.700 -22.696 -8.725 1.00 53.91 259 ALA A O 1
ATOM 2147 N N . LYS A 1 260 ? 15.559 -23.201 -8.330 1.00 57.94 260 LYS A N 1
ATOM 2148 C CA . LYS A 1 260 ? 15.098 -22.842 -9.682 1.00 57.94 260 LYS A CA 1
ATOM 2149 C C . LYS A 1 260 ? 15.274 -21.351 -9.941 1.00 57.94 260 LYS A C 1
ATOM 2151 O O . LYS A 1 260 ? 15.653 -20.994 -11.047 1.00 57.94 260 LYS A O 1
ATOM 2156 N N . ILE A 1 261 ? 15.057 -20.492 -8.945 1.00 57.94 261 ILE A N 1
ATOM 2157 C CA . ILE A 1 261 ? 15.249 -19.039 -9.080 1.00 57.94 261 ILE A CA 1
ATOM 2158 C C . ILE A 1 261 ? 16.726 -18.720 -9.323 1.00 57.94 261 ILE A C 1
ATOM 2160 O O . ILE A 1 261 ? 17.040 -18.038 -10.293 1.00 57.94 261 ILE A O 1
ATOM 2164 N N . VAL A 1 262 ? 17.632 -19.268 -8.508 1.00 65.25 262 VAL A N 1
ATOM 2165 C CA . VAL A 1 262 ? 19.084 -19.075 -8.667 1.00 65.25 262 VAL A CA 1
ATOM 2166 C C . VAL A 1 262 ? 19.568 -19.618 -10.012 1.00 65.25 262 VAL A C 1
ATOM 2168 O O . VAL A 1 262 ? 20.282 -18.925 -10.730 1.00 65.25 262 VAL A O 1
ATOM 2171 N N . VAL A 1 263 ? 19.121 -20.813 -10.408 1.00 68.69 263 VAL A N 1
ATOM 2172 C CA . VAL A 1 263 ? 19.458 -21.406 -11.711 1.00 68.69 263 VAL A CA 1
ATOM 2173 C C . VAL A 1 263 ? 18.908 -20.567 -12.864 1.00 68.69 263 VAL A C 1
ATOM 2175 O O . VAL A 1 263 ? 19.628 -20.319 -13.823 1.00 68.69 263 VAL A O 1
ATOM 2178 N N . THR A 1 264 ? 17.679 -20.056 -12.763 1.00 66.06 264 THR A N 1
ATOM 2179 C CA . THR A 1 264 ? 17.092 -19.170 -13.784 1.00 66.06 264 THR A CA 1
ATOM 2180 C C . THR A 1 264 ? 17.874 -17.863 -13.881 1.00 66.06 264 THR A C 1
ATOM 2182 O O . THR A 1 264 ? 18.113 -17.377 -14.979 1.00 66.06 264 THR A O 1
ATOM 2185 N N . TYR A 1 265 ? 18.336 -17.321 -12.754 1.00 61.44 265 TYR A N 1
ATOM 2186 C CA . TYR A 1 265 ? 19.150 -16.109 -12.704 1.00 61.44 265 TYR A CA 1
ATOM 2187 C C . TYR A 1 265 ? 20.536 -16.305 -13.326 1.00 61.44 265 TYR A C 1
ATOM 2189 O O . TYR A 1 265 ? 21.008 -15.456 -14.078 1.00 61.44 265 TYR A O 1
ATOM 2197 N N . ILE A 1 266 ? 21.175 -17.444 -13.047 1.00 68.06 266 ILE A N 1
ATOM 2198 C CA . ILE A 1 266 ? 22.451 -17.839 -13.654 1.00 68.06 266 ILE A CA 1
ATOM 2199 C C . ILE A 1 266 ? 22.269 -18.048 -15.161 1.00 68.06 266 ILE A C 1
ATOM 2201 O O . ILE A 1 266 ? 23.041 -17.503 -15.945 1.00 68.06 266 ILE A O 1
ATOM 2205 N N . LEU A 1 267 ? 21.217 -18.759 -15.578 1.00 66.50 267 LEU A N 1
ATOM 2206 C CA . LEU A 1 267 ? 20.897 -18.970 -16.990 1.00 66.50 267 LEU A CA 1
ATOM 2207 C C . LEU A 1 267 ? 20.609 -17.650 -17.709 1.00 66.50 267 LEU A C 1
ATOM 2209 O O . LEU A 1 267 ? 21.154 -17.432 -18.782 1.00 66.50 267 LEU A O 1
ATOM 2213 N N . LEU A 1 268 ? 19.833 -16.740 -17.113 1.00 58.72 268 LEU A N 1
ATOM 2214 C CA . LEU A 1 268 ? 19.572 -15.402 -17.657 1.00 58.72 268 LEU A CA 1
ATOM 2215 C C . LEU A 1 268 ? 20.850 -14.568 -17.781 1.00 58.72 268 LEU A C 1
ATOM 2217 O O . LEU A 1 268 ? 21.043 -13.901 -18.796 1.00 58.72 268 LEU A O 1
ATOM 2221 N N . ASN A 1 269 ? 21.743 -14.622 -16.791 1.00 61.81 269 ASN A N 1
ATOM 2222 C CA . ASN A 1 269 ? 23.031 -13.927 -16.847 1.00 61.81 269 ASN A CA 1
ATOM 2223 C C . ASN A 1 269 ? 23.938 -14.466 -17.950 1.00 61.81 269 ASN A C 1
ATOM 2225 O O . ASN A 1 269 ? 24.552 -13.679 -18.668 1.00 61.81 269 ASN A O 1
ATOM 2229 N N . ILE A 1 270 ? 23.984 -15.785 -18.125 1.00 66.62 270 ILE A N 1
ATOM 2230 C CA . ILE A 1 270 ? 24.739 -16.414 -19.211 1.00 66.62 270 ILE A CA 1
ATOM 2231 C C . ILE A 1 270 ? 24.115 -16.047 -20.567 1.00 66.62 270 ILE A C 1
ATOM 2233 O O . ILE A 1 270 ? 24.827 -15.655 -21.486 1.00 66.62 270 ILE A O 1
ATOM 2237 N N . PHE A 1 271 ? 22.785 -16.098 -20.685 1.00 60.31 271 PHE A N 1
ATOM 2238 C CA . PHE A 1 271 ? 22.067 -15.851 -21.940 1.00 60.31 271 PHE A CA 1
ATOM 2239 C C . PHE A 1 271 ? 22.107 -14.387 -22.396 1.00 60.31 271 PHE A C 1
ATOM 2241 O O . PHE A 1 271 ? 22.007 -14.102 -23.586 1.00 60.31 271 PHE A O 1
ATOM 2248 N N . THR A 1 272 ? 22.257 -13.453 -21.456 1.00 57.47 272 THR A N 1
ATOM 2249 C CA . THR A 1 272 ? 22.319 -12.009 -21.729 1.00 57.47 272 THR A CA 1
ATOM 2250 C C . THR A 1 272 ? 23.739 -11.445 -21.682 1.00 57.47 272 THR A C 1
ATOM 2252 O O . THR A 1 272 ? 23.898 -10.227 -21.644 1.00 57.47 272 THR A O 1
ATOM 2255 N N . CYS A 1 273 ? 24.776 -12.293 -21.665 1.00 66.12 273 CYS A N 1
ATOM 2256 C CA . CYS A 1 273 ? 26.174 -11.863 -21.538 1.00 66.12 273 CYS A CA 1
ATOM 2257 C C . CYS A 1 273 ? 26.392 -10.884 -20.365 1.00 66.12 273 CYS A C 1
ATOM 2259 O O . CYS A 1 273 ? 27.003 -9.833 -20.535 1.00 66.12 273 CYS A O 1
ATOM 2261 N N . PHE A 1 274 ? 25.867 -11.203 -19.177 1.00 64.44 274 PHE A N 1
ATOM 2262 C CA . PHE A 1 274 ? 25.951 -10.387 -17.954 1.00 64.44 274 PHE A CA 1
ATOM 2263 C C . PHE A 1 274 ? 25.214 -9.036 -17.980 1.00 64.44 274 PHE A C 1
ATOM 2265 O O . PHE A 1 274 ? 25.209 -8.336 -16.964 1.00 64.44 274 PHE A O 1
ATOM 2272 N N . LEU A 1 275 ? 24.514 -8.678 -19.063 1.00 61.94 275 LEU A N 1
ATOM 2273 C CA . LEU A 1 275 ? 23.675 -7.473 -19.102 1.00 61.94 275 LEU A CA 1
ATOM 2274 C C . LEU A 1 275 ? 22.580 -7.524 -18.018 1.00 61.94 275 LEU A C 1
ATOM 2276 O O . LEU A 1 275 ? 22.248 -6.510 -17.401 1.00 61.94 275 LEU A O 1
ATOM 2280 N N . TRP A 1 276 ? 22.070 -8.724 -17.720 1.00 60.19 276 TRP A N 1
ATOM 2281 C CA . TRP A 1 276 ? 21.114 -8.951 -16.638 1.00 60.19 276 TRP A CA 1
ATOM 2282 C C . TRP A 1 276 ? 21.689 -8.681 -15.240 1.00 60.19 276 TRP A C 1
ATOM 2284 O O . TRP A 1 276 ? 20.963 -8.164 -14.390 1.00 60.19 276 TRP A O 1
ATOM 2294 N N . SER A 1 277 ? 22.981 -8.932 -15.002 1.00 65.06 277 SER A N 1
ATOM 2295 C CA . SER A 1 277 ? 23.654 -8.583 -13.744 1.00 65.06 277 SER A CA 1
ATOM 2296 C C . SER A 1 277 ? 23.684 -7.074 -13.544 1.00 65.06 277 SER A C 1
ATOM 2298 O O . SER A 1 277 ? 23.448 -6.610 -12.435 1.00 65.06 277 SER A O 1
ATOM 2300 N N . VAL A 1 278 ? 23.915 -6.302 -14.612 1.00 69.31 278 VAL A N 1
ATOM 2301 C CA . VAL A 1 278 ? 23.906 -4.832 -14.557 1.00 69.31 278 VAL A CA 1
ATOM 2302 C C . VAL A 1 278 ? 22.497 -4.315 -14.278 1.00 69.31 278 VAL A C 1
ATOM 2304 O O . VAL A 1 278 ? 22.315 -3.503 -13.377 1.00 69.31 278 VAL A O 1
ATOM 2307 N N . ILE A 1 279 ? 21.485 -4.820 -14.989 1.00 66.44 279 ILE A N 1
ATOM 2308 C CA . ILE A 1 279 ? 20.081 -4.433 -14.770 1.00 66.44 279 ILE A CA 1
ATOM 2309 C C . ILE A 1 279 ? 19.634 -4.813 -13.357 1.00 66.44 279 ILE A C 1
ATOM 2311 O O . ILE A 1 279 ? 19.016 -4.012 -12.662 1.00 66.44 279 ILE A O 1
ATOM 2315 N N . SER A 1 280 ? 19.985 -6.008 -12.896 1.00 64.56 280 SER A N 1
ATOM 2316 C CA . SER A 1 280 ? 19.682 -6.462 -11.545 1.00 64.56 280 SER A CA 1
ATOM 2317 C C . SER A 1 280 ? 20.406 -5.671 -10.470 1.00 64.56 280 SER A C 1
ATOM 2319 O O . SER A 1 280 ? 19.800 -5.358 -9.451 1.00 64.56 280 SER A O 1
ATOM 2321 N N . TRP A 1 281 ? 21.663 -5.299 -10.702 1.00 75.12 281 TRP A N 1
ATOM 2322 C CA . TRP A 1 281 ? 22.400 -4.409 -9.819 1.00 75.12 281 TRP A CA 1
ATOM 2323 C C . TRP A 1 281 ? 21.750 -3.026 -9.774 1.00 75.12 281 TRP A C 1
ATOM 2325 O O . TRP A 1 281 ? 21.510 -2.518 -8.688 1.00 75.12 281 TRP A O 1
ATOM 2335 N N . ILE A 1 282 ? 21.342 -2.460 -10.916 1.00 69.50 282 ILE A N 1
ATOM 2336 C CA . ILE A 1 282 ? 20.579 -1.203 -10.967 1.00 69.50 282 ILE A CA 1
ATOM 2337 C C . ILE A 1 282 ? 19.264 -1.341 -10.191 1.00 69.50 282 ILE A C 1
ATOM 2339 O O . ILE A 1 282 ? 18.930 -0.462 -9.403 1.00 69.50 282 ILE A O 1
ATOM 2343 N N . MET A 1 283 ? 18.529 -2.445 -10.352 1.00 63.72 283 MET A N 1
ATOM 2344 C CA . MET A 1 283 ? 17.292 -2.693 -9.604 1.00 63.72 283 MET A CA 1
ATOM 2345 C C . MET A 1 283 ? 17.545 -2.820 -8.098 1.00 63.72 283 MET A C 1
ATOM 2347 O O . MET A 1 283 ? 16.792 -2.242 -7.319 1.00 63.72 283 MET A O 1
ATOM 2351 N N . GLN A 1 284 ? 18.605 -3.519 -7.686 1.00 67.38 284 GLN A N 1
ATOM 2352 C CA . GLN A 1 284 ? 19.010 -3.640 -6.284 1.00 67.38 284 GLN A CA 1
ATOM 2353 C C . GLN A 1 284 ? 19.495 -2.312 -5.707 1.00 67.38 284 GLN A C 1
ATOM 2355 O O . GLN A 1 284 ? 19.199 -2.025 -4.557 1.00 67.38 284 GLN A O 1
ATOM 2360 N N . VAL A 1 285 ? 20.196 -1.487 -6.485 1.00 66.44 285 VAL A N 1
ATOM 2361 C CA . VAL A 1 285 ? 20.617 -0.140 -6.085 1.00 66.44 285 VAL A CA 1
ATOM 2362 C C . VAL A 1 285 ? 19.400 0.765 -5.945 1.00 66.44 285 VAL A C 1
ATOM 2364 O O . VAL A 1 285 ? 19.280 1.451 -4.940 1.00 66.44 285 VAL A O 1
ATOM 2367 N N . ILE A 1 286 ? 18.455 0.731 -6.889 1.00 62.59 286 ILE A N 1
ATOM 2368 C CA . ILE A 1 286 ? 17.186 1.464 -6.779 1.00 62.59 286 ILE A CA 1
ATOM 2369 C C . ILE A 1 286 ? 16.417 0.997 -5.539 1.00 62.59 286 ILE A C 1
ATOM 2371 O O . ILE A 1 286 ? 15.905 1.826 -4.797 1.00 62.59 286 ILE A O 1
ATOM 2375 N N . GLU A 1 287 ? 16.346 -0.308 -5.281 1.00 56.72 287 GLU A N 1
ATOM 2376 C CA . GLU A 1 287 ? 15.683 -0.883 -4.106 1.00 56.72 287 GLU A CA 1
ATOM 2377 C C . GLU A 1 287 ? 16.385 -0.513 -2.796 1.00 56.72 287 GLU A C 1
ATOM 2379 O O . GLU A 1 287 ? 15.733 -0.082 -1.853 1.00 56.72 287 GLU A O 1
ATOM 2384 N N . TRP A 1 288 ? 17.712 -0.577 -2.760 1.00 59.00 288 TRP A N 1
ATOM 2385 C CA . TRP A 1 288 ? 18.532 -0.153 -1.629 1.00 59.00 288 TRP A CA 1
ATOM 2386 C C . TRP A 1 288 ? 18.389 1.346 -1.345 1.00 59.00 288 TRP A C 1
ATOM 2388 O O . TRP A 1 288 ? 18.272 1.746 -0.191 1.00 59.00 288 TRP A O 1
ATOM 2398 N N . LEU A 1 289 ? 18.313 2.173 -2.390 1.00 49.31 289 LEU A N 1
ATOM 2399 C CA . LEU A 1 289 ? 18.050 3.608 -2.273 1.00 49.31 289 LEU A CA 1
ATOM 2400 C C . LEU A 1 289 ? 16.599 3.920 -1.871 1.00 49.31 289 LEU A C 1
ATOM 2402 O O . LEU A 1 289 ? 16.315 5.055 -1.492 1.00 49.31 289 LEU A O 1
ATOM 2406 N N . THR A 1 290 ? 15.673 2.958 -1.967 1.00 44.12 290 THR A N 1
ATOM 2407 C CA . THR A 1 290 ? 14.237 3.182 -1.723 1.00 44.12 290 THR A CA 1
ATOM 2408 C C . THR A 1 290 ? 13.659 2.439 -0.515 1.00 44.12 290 THR A C 1
ATOM 2410 O O . THR A 1 290 ? 12.532 2.752 -0.138 1.00 44.12 290 THR A O 1
ATOM 2413 N N . VAL A 1 291 ? 14.381 1.509 0.126 1.00 44.91 291 VAL A N 1
ATOM 2414 C CA . VAL A 1 291 ? 13.855 0.651 1.210 1.00 44.91 291 VAL A CA 1
ATOM 2415 C C . VAL A 1 291 ? 14.745 0.686 2.465 1.00 44.91 291 VAL A C 1
ATOM 2417 O O . VAL A 1 291 ? 15.944 0.425 2.400 1.00 44.91 291 VAL A O 1
ATOM 2420 N N . HIS A 1 292 ? 14.150 0.960 3.636 1.00 36.53 292 HIS A N 1
ATOM 2421 C CA . HIS A 1 292 ? 14.762 0.726 4.955 1.00 36.53 292 HIS A CA 1
ATOM 2422 C C . HIS A 1 292 ? 14.704 -0.770 5.320 1.00 36.53 292 HIS A C 1
ATOM 2424 O O . HIS A 1 292 ? 13.679 -1.421 5.141 1.00 36.53 292 HIS A O 1
ATOM 2430 N N . LYS A 1 293 ? 15.828 -1.324 5.787 1.00 34.12 293 LYS A N 1
ATOM 2431 C CA . LYS A 1 293 ? 16.101 -2.770 5.882 1.00 34.12 293 LYS A CA 1
ATOM 2432 C C . LYS A 1 293 ? 15.785 -3.321 7.287 1.00 34.12 293 LYS A C 1
ATOM 2434 O O . LYS A 1 293 ? 16.393 -2.857 8.245 1.00 34.12 293 LYS A O 1
ATOM 2439 N N . GLU A 1 294 ? 14.940 -4.351 7.400 1.00 37.72 294 GLU A N 1
ATOM 2440 C CA . GLU A 1 294 ? 14.776 -5.200 8.605 1.00 37.72 294 GLU A CA 1
ATOM 2441 C C . GLU A 1 294 ? 14.966 -6.699 8.269 1.00 37.72 294 GLU A C 1
ATOM 2443 O O . GLU A 1 294 ? 14.835 -7.101 7.113 1.00 37.72 294 GLU A O 1
ATOM 2448 N N . SER A 1 295 ? 15.388 -7.501 9.260 1.00 39.16 295 SER A N 1
ATOM 2449 C CA . SER A 1 295 ? 16.081 -8.800 9.123 1.00 39.16 295 SER A CA 1
ATOM 2450 C C . SER A 1 295 ? 15.187 -10.058 9.096 1.00 39.16 295 SER A C 1
ATOM 2452 O O . SER A 1 295 ? 14.109 -10.098 9.682 1.00 39.16 295 SER A O 1
ATOM 2454 N N . GLU A 1 296 ? 15.672 -11.122 8.437 1.00 38.81 296 GLU A N 1
ATOM 2455 C CA . GLU A 1 296 ? 14.955 -12.380 8.156 1.00 38.81 296 GLU A CA 1
ATOM 2456 C C . GLU A 1 296 ? 15.428 -13.552 9.049 1.00 38.81 296 GLU A C 1
ATOM 2458 O O . GLU A 1 296 ? 16.636 -13.772 9.141 1.00 38.81 296 GLU A O 1
ATOM 2463 N N . ASN A 1 297 ? 14.483 -14.287 9.677 1.00 40.12 297 ASN A N 1
ATOM 2464 C CA . ASN A 1 297 ? 14.459 -15.748 9.973 1.00 40.12 297 ASN A CA 1
ATOM 2465 C C . ASN A 1 297 ? 13.700 -16.101 11.284 1.00 40.12 297 ASN A C 1
ATOM 2467 O O . ASN A 1 297 ? 14.314 -16.189 12.347 1.00 40.12 297 ASN A O 1
ATOM 2471 N N . PHE A 1 298 ? 12.383 -16.363 11.230 1.00 42.16 298 PHE A N 1
ATOM 2472 C CA . PHE A 1 298 ? 11.636 -17.137 12.250 1.00 42.16 298 PHE A CA 1
ATOM 2473 C C . PHE A 1 298 ? 10.354 -17.793 11.665 1.00 42.16 298 PHE A C 1
ATOM 2475 O O . PHE A 1 298 ? 10.114 -17.745 10.463 1.00 42.16 298 PHE A O 1
ATOM 2482 N N . ILE A 1 299 ? 9.562 -18.528 12.449 1.00 43.38 299 ILE A N 1
ATOM 2483 C CA . ILE A 1 299 ? 8.281 -19.137 12.027 1.00 43.38 299 ILE A CA 1
ATOM 2484 C C . ILE A 1 299 ? 7.271 -18.920 13.163 1.00 43.38 299 ILE A C 1
ATOM 2486 O O . ILE A 1 299 ? 7.630 -19.109 14.321 1.00 43.38 299 ILE A O 1
ATOM 2490 N N . CYS A 1 300 ? 6.037 -18.488 12.864 1.00 52.28 300 CYS A N 1
ATOM 2491 C CA . CYS A 1 300 ? 5.062 -18.094 13.887 1.00 52.28 300 CYS A CA 1
ATOM 2492 C C . CYS A 1 300 ? 4.151 -19.231 14.358 1.00 52.28 300 CYS A C 1
ATOM 2494 O O . CYS A 1 300 ? 3.943 -20.223 13.663 1.00 52.28 300 CYS A O 1
ATOM 2496 N N . ILE A 1 301 ? 3.557 -19.035 15.537 1.00 46.16 301 ILE A N 1
ATOM 2497 C CA . ILE A 1 301 ? 2.724 -20.019 16.245 1.00 46.16 301 ILE A CA 1
ATOM 2498 C C . ILE A 1 301 ? 1.437 -20.362 15.470 1.00 46.16 301 ILE A C 1
ATOM 2500 O O . ILE A 1 301 ? 0.995 -21.508 15.499 1.00 46.16 301 ILE A O 1
ATOM 2504 N N . ASP A 1 302 ? 0.865 -19.410 14.729 1.00 50.44 302 ASP A N 1
ATOM 2505 C CA . ASP A 1 302 ? -0.353 -19.647 13.938 1.00 50.44 302 ASP A CA 1
ATOM 2506 C C . ASP A 1 302 ? -0.113 -20.571 12.725 1.00 50.44 302 ASP A C 1
ATOM 2508 O O . ASP A 1 302 ? -0.972 -21.387 12.397 1.00 50.44 302 ASP A O 1
ATOM 2512 N N . CYS A 1 303 ? 1.081 -20.530 12.117 1.00 56.22 303 CYS A N 1
ATOM 2513 C CA . CYS A 1 303 ? 1.498 -21.463 11.059 1.00 56.22 303 CYS A CA 1
ATOM 2514 C C . CYS A 1 303 ? 1.834 -22.862 11.598 1.00 56.22 303 CYS A C 1
ATOM 2516 O O . CYS A 1 303 ? 1.681 -23.855 10.892 1.00 56.22 303 CYS A O 1
ATOM 2518 N N . LEU A 1 304 ? 2.258 -22.959 12.862 1.00 49.38 304 LEU A N 1
ATOM 2519 C CA . LEU A 1 304 ? 2.460 -24.240 13.545 1.00 49.38 304 LEU A CA 1
ATOM 2520 C C . LEU A 1 304 ? 1.122 -24.944 13.818 1.00 49.38 304 LEU A C 1
ATOM 2522 O O . LEU A 1 304 ? 0.970 -26.113 13.481 1.00 49.38 304 LEU A O 1
ATOM 2526 N N . LYS A 1 305 ? 0.119 -24.218 14.330 1.00 48.31 305 LYS A N 1
ATOM 2527 C CA . LYS A 1 305 ? -1.199 -24.792 14.665 1.00 48.31 305 LYS A CA 1
ATOM 2528 C C . LYS A 1 305 ? -1.992 -25.305 13.457 1.00 48.31 305 LYS A C 1
ATOM 2530 O O . LYS A 1 305 ? -2.802 -26.211 13.614 1.00 48.31 305 LYS A O 1
ATOM 2535 N N . GLY A 1 306 ? -1.766 -24.760 12.259 1.00 46.97 306 GLY A N 1
ATOM 2536 C CA . GLY A 1 306 ? -2.428 -25.214 11.029 1.00 46.97 306 GLY A CA 1
ATOM 2537 C C . GLY A 1 306 ? -2.002 -26.609 10.548 1.00 46.97 306 GLY A C 1
ATOM 2538 O O . GLY A 1 306 ? -2.739 -27.231 9.788 1.00 46.97 306 GLY A O 1
ATOM 2539 N N . LYS A 1 307 ? -0.846 -27.123 10.994 1.00 46.06 307 LYS A N 1
ATOM 2540 C CA . LYS A 1 307 ? -0.356 -28.466 10.625 1.00 46.06 307 LYS A CA 1
ATOM 2541 C C . LYS A 1 307 ? -0.889 -29.575 11.532 1.00 46.06 307 LYS A C 1
ATOM 2543 O O . LYS A 1 307 ? -1.016 -30.707 11.074 1.00 46.06 307 LYS A O 1
ATOM 2548 N N . ASP A 1 308 ? -1.286 -29.244 12.757 1.00 45.44 308 ASP A N 1
ATOM 2549 C CA . ASP A 1 308 ? -1.742 -30.233 13.740 1.00 45.44 308 ASP A CA 1
ATOM 2550 C C . ASP A 1 308 ? -3.228 -30.620 13.584 1.00 45.44 308 ASP A C 1
ATOM 2552 O O . ASP A 1 308 ? -3.657 -31.635 14.120 1.00 45.44 308 ASP A O 1
ATOM 2556 N N . PHE A 1 30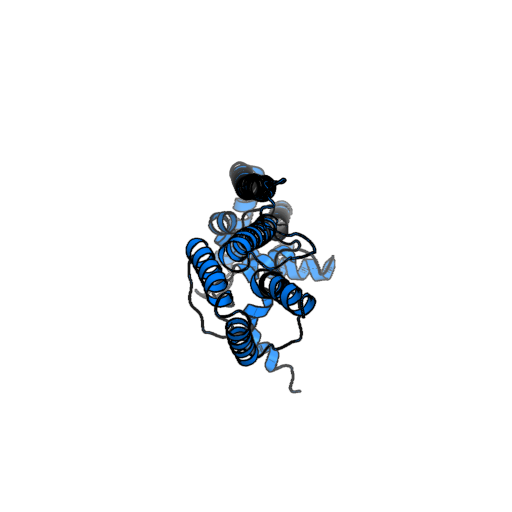9 ? -4.016 -29.878 12.793 1.00 42.03 309 PHE A N 1
ATOM 2557 C CA . PHE A 1 309 ? -5.418 -30.218 12.477 1.00 42.03 309 PHE A CA 1
ATOM 2558 C C . PHE A 1 309 ? -5.591 -31.061 11.196 1.00 42.03 309 PHE A C 1
ATOM 2560 O O . PHE A 1 309 ? -6.715 -31.293 10.757 1.00 42.03 309 PHE A O 1
ATOM 2567 N N . GLY A 1 310 ? -4.491 -31.519 10.586 1.00 37.88 310 GLY A N 1
ATOM 2568 C CA . GLY A 1 310 ? -4.489 -32.346 9.370 1.00 37.88 310 GLY A CA 1
ATOM 2569 C C . GLY A 1 310 ? -4.180 -33.831 9.589 1.00 37.88 310 GLY A C 1
ATOM 2570 O O . GLY A 1 310 ? -3.993 -34.556 8.614 1.00 37.88 310 GLY A O 1
ATOM 2571 N N . GLN A 1 311 ? -4.089 -34.289 10.840 1.00 37.56 311 GLN A N 1
ATOM 2572 C CA . GLN A 1 311 ? -3.908 -35.701 11.189 1.00 37.56 311 GLN A CA 1
ATOM 2573 C C . GLN A 1 311 ? -4.856 -36.101 12.323 1.00 37.56 311 GLN A C 1
ATOM 2575 O O . GLN A 1 311 ? -4.450 -36.310 13.463 1.00 37.56 311 GLN A O 1
ATOM 2580 N N . SER A 1 312 ? -6.135 -36.219 11.977 1.00 34.06 312 SER A N 1
ATOM 2581 C CA . SER A 1 312 ? -7.094 -37.108 12.637 1.00 34.06 312 SER A CA 1
ATOM 2582 C C . SER A 1 312 ? -8.143 -37.528 11.623 1.00 34.06 312 SER A C 1
ATOM 2584 O O . SER A 1 312 ? -8.776 -36.604 11.064 1.00 34.06 312 SER A O 1
#

InterPro domains:
  IPR031876 Protein of unknown function DUF4760 [PF15956] (82-232)

Organism: NCBI:txid2136182

Mean predicted aligned error: 11.45 Å

Foldseek 3Di:
DQVVVLVLLCVVLVVLVVCCVVPVQFQLAVDDAPLSVLVNVLLVLVSVLVVLVCCVPPPQVDQHPNDHCDDDPVDNSVVVSVVVSVVSVVVSVVSVVVSVVLVVQLAVLQVVLVVCCVPDPVNVVLVVLVVVVQVVQCVVPVDDPPDQAAQAPVNLVVDDPVSVVSLVVVLVSLLVVLNCVSNSSHDLVVCCVPCVVVLLNSCSHHVNVQVVCCVVPNVCRSVSSVSVNVVSPCPFQVAAPVVVVVSSPDDPPDPPDVVVVVVVQVVSCVSSVNPSVVSVVVVVVVCVVPDDDDDYHDHGPVVVVVVVVPPD

Sequence (312 aa):
MSFIKTYFLIIPYITVIAYFFAYKRDNFFLKIRSSVQLLLILILLGMTFTNILVWKAFFEEYTFLNFDIQNTDTQFKTTALVTALAAIAAVFGWIFTSRVQIINTVRSHSVQVLMNSRNSTVYIDKVDKATVIRRKLVLARKPKLDEKVQLTVDEFKDLEDHEKSAVTYLLNFLEFVAIGIRHNNLDEDLIRGSFKSILKSNYILFQKIIEHLRELDNPKIYNQLEMLHKRWDEENHSKCAECKEWYKVGVVEGGFNTAKIVVTYILLNIFTCFLWSVISWIMQVIEWLTVHKESENFICIDCLKGKDFGQS

Radius of gyration: 26.88 Å; Cα contacts (8 Å, |Δi|>4): 216; chains: 1; bounding box: 55×55×86 Å